Protein 4IGQ (pdb70)

Solvent-accessible surface area: 13208 Å² total

InterPro domains:
  IPR0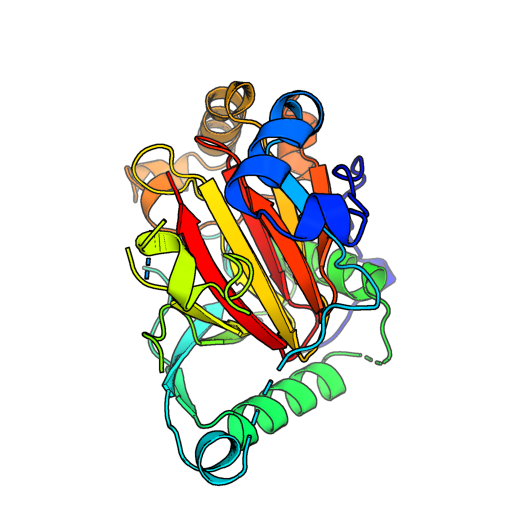03347 JmjC domain [PF02373] (381-497)
  IPR003347 JmjC domain [PS51184] (348-514)
  IPR003347 JmjC domain [SM00558] (348-514)
  IPR003349 JmjN domain [PF02375] (155-188)
  IPR003349 JmjN domain [PS51183] (154-195)
  IPR003349 JmjN domain [SM00545] (153-194)
  IPR003888 FY-rich, N-terminal [PF05964] (1030-1076)
  IPR003888 FY-rich, N-terminal [PS51542] (1019-1077)
  IPR003888 FY-rich, N-terminal [SM00541] (1033-1077)
  IPR003889 FY-rich, C-terminal [PF05965] (1081-1169)
  IPR003889 FY-rich, C-terminal [PS51543] (1079-1169)
  IPR003889 FY-rich, C-terminal [SM00542] (1083-1173)
  IPR004198 Zinc finger, C5HC2-type [PF02928] (603-654)

Radius of gyration: 18.12 Å; Cα contacts (8 Å, |Δi|>4): 601; chains: 2; bounding box: 48×32×42 Å

GO terms:
  GO:0008198 ferrous iron binding (F, IDA)
  GO:0005634 nucleus (C, IDA)
  GO:0045814 negative regulation of gene expression, epigenetic (P, IDA)
  GO:0032453 histone H3K4 demethylase activity (F, IDA)
  GO:0034647 histone H3K4me/H3K4me2/H3K4me3 demethylase activity (F, EXP)
  GO:0040010 positive regulation of growth rate (P, IMP)

Nearest PDB structures (foldseek):
  4igq-assembly1_A  TM=1.004E+00  e=6.073E-68  Oryza sativa Japonica Group
  4igp-assembly1_A  TM=1.001E+00  e=2.485E-59  Oryza sativa Japonica Group
  5yko-assembly1_A  TM=9.779E-01  e=3.317E-46  Arabidopsis thaliana
  5ykn-assembly1_A  TM=9.679E-01  e=4.281E-46  Arabidopsis thaliana
  6dq7-assembly1_A  TM=8.731E-01  e=4.493E-35  Homo sapiens

Organism: Oryza sativa subsp. japonica (NCBI:txid39947)

Structure (mmCIF, N/CA/C/O backbone):
data_4IGQ
#
_entry.id   4IGQ
#
_cell.length_a   91.425
_cell.length_b   91.425
_cell.length_c   75.834
_cell.angle_alpha   90.00
_cell.angle_beta   90.00
_cell.angle_gamma   120.00
#
_symmetry.space_group_name_H-M   'P 63'
#
loop_
_entity.id
_entity.type
_entity.pdbx_description
1 polymer 'Os05g0196500 protein'
2 polymer 'mathylated H3K4 substrate'
3 non-polymer 'FE (III) ION'
4 non-polymer N-OXALYLGLYCINE
5 water water
#
loop_
_atom_site.group_PDB
_atom_site.id
_atom_site.type_symbol
_atom_site.label_atom_id
_atom_site.label_alt_id
_atom_site.label_comp_id
_atom_site.label_asym_id
_atom_site.label_entity_id
_atom_site.label_seq_id
_atom_site.pdbx_PDB_ins_code
_atom_site.Cartn_x
_atom_site.Cartn_y
_atom_site.Cartn_z
_atom_site.occupancy
_atom_site.B_iso_or_equiv
_atom_site.auth_seq_id
_atom_site.auth_comp_id
_atom_site.auth_asym_id
_atom_site.auth_atom_id
_atom_site.pdbx_PDB_model_num
ATOM 1 N N . ALA A 1 1 ? 52.211 8.298 2.912 1.00 52.35 139 ALA A N 1
ATOM 2 C CA . ALA A 1 1 ? 51.835 8.919 4.171 1.00 48.06 139 ALA A CA 1
ATOM 3 C C . ALA A 1 1 ? 51.226 10.297 3.938 1.00 52.71 139 ALA A C 1
ATOM 4 O O . ALA A 1 1 ? 50.095 10.543 4.375 1.00 51.41 139 ALA A O 1
ATOM 6 N N . LYS A 1 2 ? 51.952 11.201 3.270 1.00 43.43 140 LYS A N 1
ATOM 7 C CA . LYS A 1 2 ? 51.366 12.516 2.983 1.00 42.42 140 LYS A CA 1
ATOM 8 C C . LYS A 1 2 ? 51.794 13.312 1.718 1.00 37.83 140 LYS A C 1
ATOM 9 O O . LYS A 1 2 ? 52.864 13.121 1.139 1.00 41.09 140 LYS A O 1
ATOM 15 N N . TRP A 1 3 ? 50.874 14.180 1.311 1.00 34.52 141 TRP A N 1
ATOM 16 C CA . TRP A 1 3 ? 50.996 15.225 0.288 1.00 33.20 141 TRP A CA 1
ATOM 17 C C . TRP A 1 3 ? 52.318 16.021 0.142 1.00 37.04 141 TRP A C 1
ATOM 18 O O . TRP A 1 3 ? 52.815 16.581 1.110 1.00 36.72 141 TRP A O 1
ATOM 29 N N . ASN A 1 4 ? 52.832 16.131 -1.084 1.00 33.06 142 ASN A N 1
ATOM 30 C CA . ASN A 1 4 ? 53.924 17.062 -1.402 1.00 31.73 142 ASN A CA 1
ATOM 31 C C . ASN A 1 4 ? 53.542 18.096 -2.505 1.00 32.97 142 ASN A C 1
ATOM 32 O O . ASN A 1 4 ? 53.774 17.865 -3.691 1.00 26.72 142 ASN A O 1
ATOM 37 N N . PRO A 1 5 ? 52.966 19.249 -2.109 1.00 31.80 143 PRO A N 1
ATOM 38 C CA . PRO A 1 5 ? 52.410 20.205 -3.078 1.00 32.51 143 PRO A CA 1
ATOM 39 C C . PRO A 1 5 ? 53.403 20.682 -4.138 1.00 33.75 143 PRO A C 1
ATOM 40 O O . PRO A 1 5 ? 53.023 20.843 -5.304 1.00 33.68 143 PRO A O 1
ATOM 44 N N . ALA A 1 6 ? 54.651 20.912 -3.746 1.00 26.38 144 ALA A N 1
ATOM 45 C CA . ALA A 1 6 ? 55.640 21.416 -4.684 1.00 29.66 144 ALA A CA 1
ATOM 46 C C . ALA A 1 6 ? 56.112 20.323 -5.660 1.00 27.70 144 ALA A C 1
ATOM 47 O O . ALA A 1 6 ? 56.682 20.627 -6.704 1.00 27.34 144 ALA A O 1
ATOM 49 N N . GLY A 1 7 ? 55.859 19.062 -5.320 1.00 25.83 145 GLY A N 1
ATOM 50 C CA . GLY A 1 7 ? 56.213 17.950 -6.185 1.00 25.45 145 GLY A CA 1
ATOM 51 C C . GLY A 1 7 ? 55.139 17.570 -7.197 1.00 23.82 145 GLY A C 1
ATOM 52 O O . GLY A 1 7 ? 55.299 16.598 -7.925 1.00 22.56 145 GLY A O 1
ATOM 53 N N . ALA A 1 8 ? 54.045 18.327 -7.230 1.00 22.54 146 ALA A N 1
ATOM 54 C CA . ALA A 1 8 ? 52.936 18.085 -8.157 1.00 26.15 146 ALA A CA 1
ATOM 55 C C . ALA A 1 8 ? 53.361 17.877 -9.631 1.00 27.95 146 ALA A C 1
ATOM 56 O O . ALA A 1 8 ? 54.200 18.603 -10.172 1.00 26.80 146 ALA A O 1
ATOM 58 N N . ARG A 1 9 ? 52.764 16.875 -10.273 1.00 28.48 147 ARG A N 1
ATOM 59 C CA . ARG A 1 9 ? 53.025 16.584 -11.686 1.00 27.74 147 ARG A CA 1
ATOM 60 C C . ARG A 1 9 ? 51.717 16.533 -12.461 1.00 24.84 147 ARG A C 1
ATOM 61 O O . ARG A 1 9 ? 51.383 15.537 -13.110 1.00 28.17 147 ARG A O 1
ATOM 69 N N . ARG A 1 10 ? 50.963 17.613 -12.375 1.00 26.07 148 ARG A N 1
ATOM 70 C CA . ARG A 1 10 ? 49.691 17.694 -13.058 1.00 23.69 148 ARG A CA 1
ATOM 71 C C . ARG A 1 10 ? 49.873 17.789 -14.580 1.00 26.17 148 ARG A C 1
ATOM 72 O O . ARG A 1 10 ? 50.618 18.628 -15.073 1.00 22.53 148 ARG A O 1
ATOM 80 N N . PRO A 1 11 ? 49.187 16.909 -15.326 1.00 25.25 149 PRO A N 1
ATOM 81 C CA . PRO A 1 11 ? 49.258 16.917 -16.783 1.00 29.09 149 PRO A CA 1
ATOM 82 C C . PRO A 1 11 ? 48.705 18.225 -17.338 1.00 32.46 149 PRO A C 1
ATOM 83 O O . PRO A 1 11 ? 47.736 18.769 -16.788 1.00 26.66 149 PRO A O 1
ATOM 87 N N . VAL A 1 12 ? 49.333 18.728 -18.402 1.00 26.84 150 VAL A N 1
ATOM 88 C CA . VAL A 1 12 ? 48.842 19.923 -19.081 1.00 28.97 150 VAL A CA 1
ATOM 89 C C . VAL A 1 12 ? 48.140 19.467 -20.353 1.00 27.96 150 VAL A C 1
ATOM 90 O O . VAL A 1 12 ? 48.786 19.123 -21.344 1.00 28.90 150 VAL A O 1
ATOM 94 N N . LEU A 1 13 ? 46.813 19.439 -20.297 1.00 25.95 151 LEU A N 1
ATOM 95 C CA . LEU A 1 13 ? 46.004 18.809 -21.329 1.00 30.35 151 LEU A CA 1
ATOM 96 C C . LEU A 1 13 ? 44.878 19.708 -21.840 1.00 29.83 151 LEU A C 1
ATOM 97 O O . LEU A 1 13 ? 44.459 20.651 -21.158 1.00 30.61 151 LEU A O 1
ATOM 102 N N . ASP A 1 14 ? 44.387 19.413 -23.041 1.00 28.42 152 ASP A N 1
ATOM 103 C CA . ASP A 1 14 ? 43.138 20.023 -23.514 1.00 29.89 152 ASP A CA 1
ATOM 104 C C . ASP A 1 14 ? 41.938 19.354 -22.853 1.00 33.48 152 ASP A C 1
ATOM 105 O O . ASP A 1 14 ? 41.968 18.158 -22.522 1.00 26.13 152 ASP A O 1
ATOM 110 N N . GLU A 1 15 ? 40.896 20.149 -22.633 1.00 31.72 153 GLU A N 1
ATOM 111 C CA . GLU A 1 15 ? 39.673 19.668 -22.023 1.00 31.97 153 GLU A CA 1
ATOM 112 C C . GLU A 1 15 ? 38.823 18.949 -23.090 1.00 33.01 153 GLU A C 1
ATOM 113 O O . GLU A 1 15 ? 38.750 19.380 -24.241 1.00 28.01 153 GLU A O 1
ATOM 119 N N . ALA A 1 16 ? 38.220 17.833 -22.706 1.00 28.53 154 ALA A N 1
ATOM 120 C CA . ALA A 1 16 ? 37.235 17.147 -23.539 1.00 30.26 154 ALA A CA 1
ATOM 121 C C . ALA A 1 16 ? 35.966 18.001 -23.697 1.00 23.82 154 ALA A C 1
ATOM 122 O O . ALA A 1 16 ? 35.671 18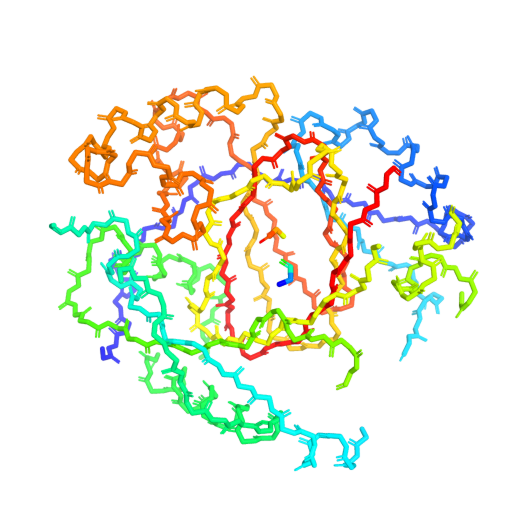.825 -22.851 1.00 22.56 154 ALA A O 1
ATOM 124 N N . PRO A 1 17 ? 35.182 17.784 -24.768 1.00 29.73 155 PRO A N 1
ATOM 125 C CA . PRO A 1 17 ? 33.972 18.625 -24.890 1.00 26.62 155 PRO A CA 1
ATOM 126 C C . PRO A 1 17 ? 32.914 18.338 -23.820 1.00 27.88 155 PRO A C 1
ATOM 127 O O . PRO A 1 17 ? 32.782 17.200 -23.349 1.00 24.57 155 PRO A O 1
ATOM 131 N N . VAL A 1 18 ? 32.199 19.391 -23.426 1.00 24.97 156 VAL A N 1
ATOM 132 C CA . VAL A 1 18 ? 31.120 19.307 -22.453 1.00 26.58 156 VAL A CA 1
ATOM 133 C C . VAL A 1 18 ? 29.806 19.663 -23.140 1.00 32.99 156 VAL A C 1
ATOM 134 O O . VAL A 1 18 ? 29.740 20.619 -23.913 1.00 33.78 156 VAL A O 1
ATOM 138 N N . PHE A 1 19 ? 28.764 18.890 -22.863 1.00 30.52 157 PHE A N 1
ATOM 139 C CA . PHE A 1 19 ? 27.483 19.089 -23.515 1.00 30.63 157 PHE A CA 1
ATOM 140 C C . PHE A 1 19 ? 26.402 19.403 -22.499 1.00 33.22 157 PHE A C 1
ATOM 141 O O . PHE A 1 19 ? 26.342 18.795 -21.428 1.00 32.55 157 PHE A O 1
ATOM 149 N N . TYR A 1 20 ? 25.576 20.387 -22.836 1.00 31.91 158 TYR A N 1
ATOM 150 C CA . TYR A 1 20 ? 24.480 20.798 -21.985 1.00 34.48 158 TYR A CA 1
ATOM 151 C C . TYR A 1 20 ? 23.153 20.670 -22.723 1.00 36.90 158 TYR A C 1
ATOM 152 O O . TYR A 1 20 ? 22.579 21.674 -23.128 1.00 41.06 158 TYR A O 1
ATOM 161 N N . PRO A 1 21 ? 22.650 19.433 -22.876 1.00 36.02 159 PRO A N 1
ATOM 162 C CA . PRO A 1 21 ? 21.391 19.198 -23.586 1.00 42.36 159 PRO A CA 1
ATOM 163 C C . PRO A 1 21 ? 20.218 19.956 -22.963 1.00 43.07 159 PRO A C 1
ATOM 164 O O . PRO A 1 21 ? 20.229 20.257 -21.772 1.00 39.99 159 PRO A O 1
ATOM 168 N N . THR A 1 22 ? 19.220 20.263 -23.784 1.00 47.12 160 THR A N 1
ATOM 169 C CA . THR A 1 22 ? 17.963 20.828 -23.310 1.00 49.65 160 THR A CA 1
ATOM 170 C C . THR A 1 22 ? 17.046 19.676 -22.922 1.00 49.02 160 THR A C 1
ATOM 171 O O . THR A 1 22 ? 17.322 18.520 -23.260 1.00 43.97 160 THR A O 1
ATOM 175 N N . GLU A 1 23 ? 15.953 19.993 -22.228 1.00 48.80 161 GLU A N 1
ATOM 176 C CA . GLU A 1 23 ? 14.943 18.991 -21.858 1.00 56.52 161 GLU A CA 1
ATOM 177 C C . GLU A 1 23 ? 14.392 18.204 -23.060 1.00 51.51 161 GLU A C 1
ATOM 178 O O . GLU A 1 23 ? 14.107 17.007 -22.954 1.00 53.07 161 GLU A O 1
ATOM 184 N N . GLU A 1 24 ? 14.263 18.876 -24.201 1.00 49.25 162 GLU A N 1
ATOM 185 C CA . GLU A 1 24 ? 13.807 18.237 -25.437 1.00 55.60 162 GLU A CA 1
ATOM 186 C C . GLU A 1 24 ? 14.835 17.256 -26.014 1.00 57.31 162 GLU A C 1
ATOM 187 O O . GLU A 1 24 ? 14.505 16.111 -26.328 1.00 56.00 162 GLU A O 1
ATOM 193 N N . GLU A 1 25 ? 16.075 17.717 -26.171 1.00 56.11 163 GLU A N 1
ATOM 194 C CA . GLU A 1 25 ? 17.173 16.847 -26.585 1.00 53.26 163 GLU A CA 1
ATOM 195 C C . GLU A 1 25 ? 17.323 15.670 -25.620 1.00 50.59 163 GLU A C 1
ATOM 196 O O . GLU A 1 25 ? 17.587 14.536 -26.027 1.00 50.32 163 GLU A O 1
ATOM 202 N N . PHE A 1 26 ? 17.147 15.959 -24.337 1.00 50.24 164 PHE A N 1
ATOM 203 C CA . PHE A 1 26 ? 17.365 14.985 -23.276 1.00 51.64 164 PHE A CA 1
ATOM 204 C C . PHE A 1 26 ? 16.278 13.906 -23.249 1.00 55.46 164 PHE A C 1
ATOM 205 O O . PHE A 1 26 ? 16.486 12.819 -22.706 1.00 52.83 164 PHE A O 1
ATOM 213 N N . GLU A 1 27 ? 15.118 14.190 -23.833 1.00 56.48 165 GLU A N 1
ATOM 214 C CA . GLU A 1 27 ? 14.025 13.224 -23.749 1.00 57.33 165 GLU A CA 1
ATOM 215 C C . GLU A 1 27 ? 14.310 11.925 -24.514 1.00 54.71 165 GLU A C 1
ATOM 216 O O . GLU A 1 27 ? 13.669 10.906 -24.266 1.00 65.02 165 GLU A O 1
ATOM 222 N N . ASP A 1 28 ? 15.287 11.947 -25.416 1.00 55.86 166 ASP A N 1
ATOM 223 C CA . ASP A 1 28 ? 15.678 10.731 -26.128 1.00 50.41 166 ASP A CA 1
ATOM 224 C C . ASP A 1 28 ? 17.175 10.465 -26.050 1.00 49.46 166 ASP A C 1
ATOM 225 O O . ASP A 1 28 ? 17.956 10.981 -26.842 1.00 44.25 166 ASP A O 1
ATOM 230 N N . THR A 1 29 ? 17.557 9.628 -25.097 1.00 54.32 167 THR A N 1
ATOM 231 C CA . THR A 1 29 ? 18.955 9.321 -24.862 1.00 49.81 167 THR A CA 1
ATOM 232 C C . THR A 1 29 ? 19.672 8.895 -26.136 1.00 51.89 167 THR A C 1
ATOM 233 O O . THR A 1 29 ? 20.627 9.546 -26.568 1.00 52.79 167 THR A O 1
ATOM 237 N N . LEU A 1 30 ? 19.222 7.798 -26.735 1.00 49.38 168 LEU A N 1
ATOM 238 C CA . LEU A 1 30 ? 19.886 7.266 -27.928 1.00 49.06 168 LEU A CA 1
ATOM 239 C C . LEU A 1 30 ? 20.000 8.299 -29.053 1.00 46.90 168 LEU A C 1
ATOM 240 O O . LEU A 1 30 ? 21.024 8.370 -29.732 1.00 50.01 168 LEU A O 1
ATOM 245 N N . LYS A 1 31 ? 18.951 9.100 -29.237 1.00 50.44 169 LYS A N 1
ATOM 246 C CA . LYS A 1 31 ? 18.934 10.129 -30.274 1.00 53.76 169 LYS A CA 1
ATOM 247 C C . LYS A 1 31 ? 19.897 11.276 -29.977 1.00 51.81 169 LYS A C 1
ATOM 248 O O . LYS A 1 31 ? 20.543 11.813 -30.884 1.00 50.18 169 LYS A O 1
ATOM 254 N N . TYR A 1 32 ? 19.974 11.670 -28.711 1.00 48.98 170 TYR A N 1
ATOM 255 C CA . TYR A 1 32 ? 20.856 12.766 -28.334 1.00 47.97 170 TYR A CA 1
ATOM 256 C C . TYR A 1 32 ? 22.319 12.381 -28.559 1.00 46.93 170 TYR A C 1
ATOM 257 O O . TYR A 1 32 ? 23.103 13.129 -29.162 1.00 43.39 170 TYR A O 1
ATOM 266 N N . ILE A 1 33 ? 22.678 11.199 -28.082 1.00 43.69 171 ILE A N 1
ATOM 267 C CA . ILE A 1 33 ? 24.029 10.701 -28.259 1.00 46.69 171 ILE A CA 1
ATOM 268 C C . ILE A 1 33 ? 24.404 10.736 -29.730 1.00 47.22 171 ILE A C 1
ATOM 269 O O . ILE A 1 33 ? 25.508 11.140 -30.095 1.00 43.42 171 ILE A O 1
ATOM 274 N N . GLU A 1 34 ? 23.463 10.319 -30.571 1.00 46.72 172 GLU A N 1
ATOM 275 C CA . GLU A 1 34 ? 23.704 10.215 -31.997 1.00 49.13 172 GLU A CA 1
ATOM 276 C C . GLU A 1 34 ? 24.041 11.576 -32.588 1.00 45.68 172 GLU A C 1
ATOM 277 O O . GLU A 1 34 ? 24.928 11.703 -33.433 1.00 44.15 172 GLU A O 1
ATOM 283 N N . SER A 1 35 ? 23.333 12.589 -32.110 1.00 44.98 173 SER A N 1
ATOM 284 C CA . SER A 1 35 ? 23.469 13.948 -32.605 1.00 44.01 173 SER A CA 1
ATOM 285 C C . SER A 1 35 ? 24.785 14.651 -32.235 1.00 44.44 173 SER A C 1
ATOM 286 O O . SER A 1 35 ? 25.261 15.501 -32.985 1.00 45.75 173 SER A O 1
ATOM 289 N N . ILE A 1 36 ? 25.360 14.328 -31.079 1.00 42.45 174 ILE A N 1
ATOM 290 C CA . ILE A 1 36 ? 26.598 14.985 -30.665 1.00 41.85 174 ILE A CA 1
ATOM 291 C C . ILE A 1 36 ? 27.811 14.195 -31.122 1.00 40.93 174 ILE A C 1
ATOM 292 O O . ILE A 1 36 ? 28.948 14.657 -30.991 1.00 39.28 174 ILE A O 1
ATOM 297 N N . ARG A 1 37 ? 27.567 13.001 -31.653 1.00 42.00 175 ARG A N 1
ATOM 298 C CA . ARG A 1 37 ? 28.650 12.097 -32.024 1.00 40.71 175 ARG A CA 1
ATOM 299 C C . ARG A 1 37 ? 29.660 12.746 -32.970 1.00 43.01 175 ARG A C 1
ATOM 300 O O . ARG A 1 37 ? 30.867 12.662 -32.748 1.00 45.25 175 ARG A O 1
ATOM 308 N N . PRO A 1 38 ? 29.175 13.399 -34.033 1.00 47.20 176 PRO A N 1
ATOM 309 C CA . PRO A 1 38 ? 30.111 14.048 -34.956 1.00 47.66 176 PRO A CA 1
ATOM 310 C C . PRO A 1 38 ? 31.072 15.004 -34.252 1.00 42.77 176 PRO A C 1
ATOM 311 O O . PRO A 1 38 ? 32.263 15.032 -34.570 1.00 43.02 176 PRO A O 1
ATOM 315 N N . MET A 1 39 ? 30.553 15.779 -33.308 1.00 36.77 177 MET A N 1
ATOM 316 C CA . MET A 1 39 ? 31.356 16.761 -32.589 1.00 40.47 177 MET A CA 1
ATOM 317 C C . MET A 1 39 ? 32.249 16.122 -31.511 1.00 41.51 177 MET A C 1
ATOM 318 O O . MET A 1 39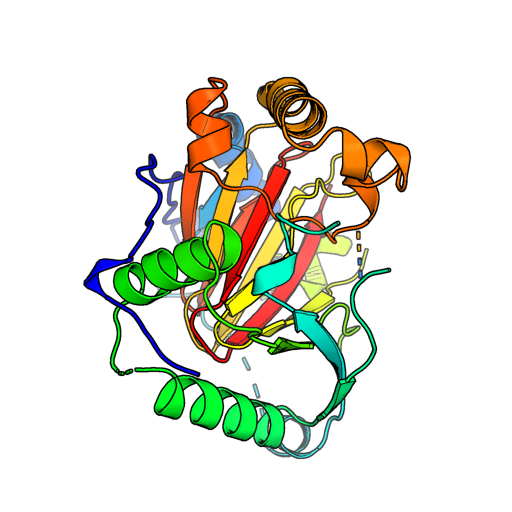 ? 33.404 16.517 -31.339 1.00 45.20 177 MET A O 1
ATOM 323 N N . ALA A 1 40 ? 31.717 15.130 -30.801 1.00 34.73 178 ALA A N 1
ATOM 324 C CA . ALA A 1 40 ? 32.387 14.576 -29.630 1.00 35.68 178 ALA A CA 1
ATOM 325 C C . ALA A 1 40 ? 33.365 13.448 -29.969 1.00 35.75 178 ALA A C 1
ATOM 326 O O . ALA A 1 40 ? 34.408 13.309 -29.338 1.00 37.69 178 ALA A O 1
ATOM 328 N N . GLU A 1 41 ? 33.027 12.667 -30.985 1.00 39.08 179 GLU A N 1
ATOM 329 C CA . GLU A 1 41 ? 33.792 11.479 -31.374 1.00 37.98 179 GLU A CA 1
ATOM 330 C C . GLU A 1 41 ? 35.287 11.688 -31.581 1.00 33.92 179 GLU A C 1
ATOM 331 O O . GLU A 1 41 ? 36.089 10.838 -31.213 1.00 34.83 179 GLU A O 1
ATOM 337 N N . PRO A 1 42 ? 35.674 12.801 -32.211 1.00 37.40 180 PRO A N 1
ATOM 338 C CA . PRO A 1 42 ? 37.125 12.961 -32.385 1.00 37.67 180 PRO A CA 1
ATOM 339 C C . PRO A 1 42 ? 37.904 13.084 -31.063 1.00 33.98 180 PRO A C 1
ATOM 340 O O . PRO A 1 42 ? 39.122 13.007 -31.100 1.00 32.83 180 PRO A O 1
ATOM 344 N N . TYR A 1 43 ? 37.225 13.274 -29.931 1.00 30.09 181 TYR A N 1
ATOM 345 C CA . TYR A 1 43 ? 37.921 13.369 -28.645 1.00 32.22 181 TYR A CA 1
ATOM 346 C C . TYR A 1 43 ? 37.957 12.049 -27.862 1.00 32.70 181 TYR A C 1
ATOM 347 O O . TYR A 1 43 ? 38.683 11.922 -26.878 1.00 26.92 181 TYR A O 1
ATOM 356 N N . GLY A 1 44 ? 37.165 11.078 -28.302 1.00 26.69 182 GLY A N 1
ATOM 357 C CA . GLY A 1 44 ? 37.082 9.803 -27.622 1.00 32.99 182 GLY A CA 1
ATOM 358 C C . GLY A 1 44 ? 36.156 9.792 -26.422 1.00 29.21 182 GLY A C 1
ATOM 359 O O . GLY A 1 44 ? 35.568 8.768 -26.094 1.00 30.19 182 GLY A O 1
ATOM 360 N N . ILE A 1 45 ? 36.016 10.937 -25.766 1.00 31.57 183 ILE A N 1
ATOM 361 C CA . ILE A 1 45 ? 35.266 10.999 -24.517 1.00 31.17 183 ILE A CA 1
ATOM 362 C C . ILE A 1 45 ? 34.568 12.343 -24.433 1.00 27.80 183 ILE A C 1
ATOM 363 O O . ILE A 1 45 ? 35.037 13.317 -25.005 1.00 29.78 183 ILE A O 1
ATOM 368 N N . CYS A 1 46 ? 33.450 12.407 -23.723 1.00 23.76 184 CYS A N 1
ATOM 369 C CA . CYS A 1 46 ? 32.822 13.692 -23.477 1.00 21.98 184 CYS A CA 1
ATOM 370 C C . CYS A 1 46 ? 31.956 13.644 -22.244 1.00 25.90 184 CYS A C 1
ATOM 371 O O . CYS A 1 46 ? 31.542 12.588 -21.793 1.00 27.29 184 CYS A O 1
ATOM 374 N N . ARG A 1 47 ? 31.679 14.823 -21.718 1.00 29.26 185 ARG A N 1
ATOM 375 C CA . ARG A 1 47 ? 30.916 14.976 -20.515 1.00 24.43 185 ARG A CA 1
ATOM 376 C C . ARG A 1 47 ? 29.556 15.577 -20.847 1.00 23.56 185 ARG A C 1
ATOM 377 O O . ARG A 1 47 ? 29.451 16.519 -21.623 1.00 23.72 185 ARG A O 1
ATOM 385 N N . ILE A 1 48 ? 28.514 15.022 -20.244 1.00 28.05 186 ILE A N 1
ATOM 386 C CA . ILE A 1 48 ? 27.159 15.491 -20.483 1.00 24.22 186 ILE A CA 1
ATOM 387 C C . ILE A 1 48 ? 26.538 15.899 -19.159 1.00 25.21 186 ILE A C 1
ATOM 388 O O . ILE A 1 48 ? 26.389 15.079 -18.255 1.00 27.60 186 ILE A O 1
ATOM 393 N N . VAL A 1 49 ? 26.201 17.180 -19.051 1.00 27.86 187 VAL A N 1
ATOM 394 C CA . VAL A 1 49 ? 25.550 17.734 -17.870 1.00 27.81 187 VAL A CA 1
ATOM 395 C C . VAL A 1 49 ? 24.036 17.793 -18.130 1.00 33.95 187 VAL A C 1
ATOM 396 O O . VAL A 1 49 ? 23.596 18.456 -19.065 1.00 34.18 187 VAL A O 1
ATOM 400 N N . PRO A 1 50 ? 23.241 17.073 -17.314 1.00 36.09 188 PRO A N 1
ATOM 401 C CA . PRO A 1 50 ? 21.779 17.027 -17.469 1.00 37.29 188 PRO A CA 1
ATOM 402 C C . PRO A 1 50 ? 21.128 18.378 -17.166 1.00 37.96 188 PRO A C 1
ATOM 403 O O . PRO A 1 50 ? 21.671 19.152 -16.379 1.00 32.93 188 PRO A O 1
ATOM 407 N N . PRO A 1 51 ? 19.981 18.663 -17.806 1.00 40.54 189 PRO A N 1
ATOM 408 C CA . PRO A 1 51 ? 19.179 19.869 -17.535 1.00 41.27 189 PRO A CA 1
ATOM 409 C C . PRO A 1 51 ? 18.481 19.824 -16.172 1.00 48.23 189 PRO A C 1
ATOM 410 O O . PRO A 1 51 ? 18.404 18.763 -15.544 1.00 45.10 189 PRO A O 1
ATOM 414 N N . SER A 1 52 ? 17.982 20.979 -15.734 1.00 53.25 190 SER A N 1
ATOM 415 C CA . SER A 1 52 ? 17.373 21.154 -14.412 1.00 55.10 190 SER A CA 1
ATOM 416 C C . SER A 1 52 ? 16.228 20.194 -14.163 1.00 56.38 190 SER A C 1
ATOM 417 O O . SER A 1 52 ? 16.041 19.712 -13.046 1.00 60.33 190 SER A O 1
ATOM 420 N N . SER A 1 53 ? 15.450 19.938 -15.208 1.00 61.35 191 SER A N 1
ATOM 421 C CA . SER A 1 53 ? 14.378 18.957 -15.138 1.00 63.67 191 SER A CA 1
ATOM 422 C C . SER A 1 53 ? 14.859 17.702 -14.427 1.00 64.30 191 SER A C 1
ATOM 423 O O . SER A 1 53 ? 14.289 17.283 -13.417 1.00 72.36 191 SER A O 1
ATOM 426 N N . TRP A 1 54 ? 15.928 17.121 -14.960 1.00 60.19 192 TRP A N 1
ATOM 427 C CA . TRP A 1 54 ? 16.392 15.807 -14.542 1.00 61.66 192 TRP A CA 1
ATOM 428 C C . TRP A 1 54 ? 16.706 15.757 -13.057 1.00 64.93 192 TRP A C 1
ATOM 429 O O . TRP A 1 54 ? 17.299 16.684 -12.506 1.00 66.77 192 TRP A O 1
ATOM 440 N N . LYS A 1 55 ? 16.307 14.665 -12.413 1.00 64.45 193 LYS A N 1
ATOM 441 C CA . LYS A 1 55 ? 16.437 14.560 -10.969 1.00 74.79 193 LYS A CA 1
ATOM 442 C C . LYS A 1 55 ? 16.006 13.184 -10.473 1.00 81.02 193 LYS A C 1
ATOM 443 O O . LYS A 1 55 ? 14.809 12.919 -10.336 1.00 82.57 193 LYS A O 1
ATOM 449 N N . PRO A 1 56 ? 16.981 12.304 -10.202 1.00 76.00 194 PRO A N 1
ATOM 450 C CA . PRO A 1 56 ? 16.710 10.969 -9.663 1.00 77.53 194 PRO A CA 1
ATOM 451 C C . PRO A 1 56 ? 16.890 10.935 -8.147 1.00 78.14 194 PRO A C 1
ATOM 452 O O . PRO A 1 56 ? 17.101 9.852 -7.598 1.00 81.11 194 PRO A O 1
ATOM 456 N N . ASP A 1 62 ? 18.921 5.769 1.207 1.00 60.63 200 ASP A N 1
ATOM 457 C CA . ASP A 1 62 ? 18.148 4.648 1.736 1.00 71.13 200 ASP A CA 1
ATOM 458 C C . ASP A 1 62 ? 18.947 3.880 2.783 1.00 65.94 200 ASP A C 1
ATOM 459 O O . ASP A 1 62 ? 19.949 3.250 2.456 1.00 64.06 200 ASP A O 1
ATOM 464 N N . LYS A 1 63 ? 18.479 3.926 4.030 1.00 63.55 201 LYS A N 1
ATOM 465 C CA . LYS A 1 63 ? 19.179 3.341 5.176 1.00 69.64 201 LYS A CA 1
ATOM 466 C C . LYS A 1 63 ? 19.539 1.864 5.041 1.00 65.32 201 LYS A C 1
ATOM 467 O O . LYS A 1 63 ? 20.649 1.456 5.387 1.00 57.93 201 LYS A O 1
ATOM 473 N N . SER A 1 64 ? 18.595 1.061 4.568 1.00 65.71 202 SER A N 1
ATOM 474 C CA . SER A 1 64 ? 18.813 -0.378 4.490 1.00 69.36 202 SER A CA 1
ATOM 475 C C . SER A 1 64 ? 19.965 -0.701 3.538 1.00 65.17 202 SER A C 1
ATOM 476 O O . SER A 1 64 ? 20.702 -1.664 3.749 1.00 66.22 202 SER A O 1
ATOM 479 N N . ILE A 1 65 ? 20.116 0.108 2.496 1.00 60.26 203 ILE A N 1
ATOM 480 C CA . ILE A 1 65 ? 21.197 -0.078 1.535 1.00 59.40 203 ILE A CA 1
ATOM 481 C C . ILE A 1 65 ? 22.493 0.552 2.033 1.00 54.50 203 ILE A C 1
ATOM 482 O O . ILE A 1 65 ? 23.530 -0.102 2.097 1.00 59.21 203 ILE A O 1
ATOM 487 N N . TRP A 1 66 ? 22.421 1.831 2.378 1.00 54.37 204 TRP A N 1
ATOM 488 C CA . TRP A 1 66 ? 23.572 2.575 2.867 1.00 52.47 204 TRP A CA 1
ATOM 489 C C . TRP A 1 66 ? 24.300 1.798 3.955 1.00 52.79 204 TRP A C 1
ATOM 490 O O . TRP A 1 66 ? 25.521 1.634 3.904 1.00 44.50 204 TRP A O 1
ATOM 501 N N . GLU A 1 67 ? 23.535 1.307 4.927 1.00 55.22 205 GLU A N 1
ATOM 502 C CA . GLU A 1 67 ? 24.099 0.611 6.077 1.00 53.10 205 GLU A CA 1
ATOM 503 C C . GLU A 1 67 ? 24.074 -0.919 5.939 1.00 55.56 205 GLU A C 1
ATOM 504 O O . GLU A 1 67 ? 24.824 -1.624 6.620 1.00 55.28 205 GLU A O 1
ATOM 510 N N . GLY A 1 68 ? 23.227 -1.435 5.055 1.00 51.92 206 GLY A N 1
ATOM 511 C CA . GLY A 1 68 ? 22.976 -2.863 5.024 1.00 51.82 206 GLY A CA 1
ATOM 512 C C . GLY A 1 68 ? 23.649 -3.677 3.938 1.00 54.00 206 GLY A C 1
ATOM 513 O O . GLY A 1 68 ? 24.145 -4.768 4.210 1.00 61.08 206 GLY A O 1
ATOM 514 N N . SER A 1 69 ? 23.665 -3.168 2.709 1.00 53.02 207 SER A N 1
ATOM 515 C CA . SER A 1 69 ? 24.173 -3.946 1.581 1.00 49.29 207 SER A CA 1
ATOM 516 C C . SER A 1 69 ? 25.704 -3.977 1.512 1.00 50.03 207 SER A C 1
ATOM 517 O O . SER A 1 69 ? 26.359 -2.949 1.312 1.00 45.75 207 SER A O 1
ATOM 520 N N . LYS A 1 70 ? 26.261 -5.173 1.667 1.00 50.69 208 LYS A N 1
ATOM 521 C CA . LYS A 1 70 ? 27.703 -5.373 1.634 1.00 44.19 208 LYS A CA 1
ATOM 522 C C . LYS A 1 70 ? 28.231 -5.490 0.209 1.00 38.49 208 LYS A C 1
ATOM 523 O O . LYS A 1 70 ? 27.516 -5.930 -0.682 1.00 39.07 208 LYS A O 1
ATOM 529 N N . PHE A 1 71 ? 29.482 -5.072 0.007 1.00 31.13 209 PHE A N 1
ATOM 530 C CA . PHE A 1 71 ? 30.187 -5.275 -1.258 1.00 31.46 209 PHE A CA 1
ATOM 531 C C . PHE A 1 71 ? 31.657 -5.513 -0.953 1.00 30.24 209 PHE A C 1
ATOM 532 O O . PHE A 1 71 ? 32.155 -5.113 0.103 1.00 31.70 209 PHE A O 1
ATOM 540 N N . SER A 1 72 ? 32.351 -6.179 -1.864 1.00 30.45 210 SER A N 1
ATOM 541 C CA . SER A 1 72 ? 33.772 -6.413 -1.674 1.00 40.18 210 SER A CA 1
ATOM 542 C C . SER A 1 72 ? 34.649 -5.451 -2.488 1.00 35.15 210 SER A C 1
ATOM 543 O O . SER A 1 72 ? 34.181 -4.763 -3.400 1.00 31.20 210 SER A O 1
ATOM 546 N N . THR A 1 73 ? 35.924 -5.395 -2.124 1.00 34.74 211 THR A N 1
ATOM 547 C CA . THR A 1 73 ? 36.838 -4.434 -2.702 1.00 31.99 211 THR A CA 1
ATOM 548 C C . THR A 1 73 ? 38.121 -5.105 -3.145 1.00 33.17 211 THR A C 1
ATOM 549 O O . THR A 1 73 ? 38.374 -6.277 -2.853 1.00 33.33 211 THR A O 1
ATOM 553 N N . ARG A 1 74 ? 38.941 -4.330 -3.839 1.00 31.39 212 ARG A N 1
ATOM 554 C CA . ARG A 1 74 ? 40.272 -4.751 -4.203 1.00 30.95 212 ARG A CA 1
ATOM 555 C C . ARG A 1 74 ? 41.262 -3.676 -3.777 1.00 30.09 212 ARG A C 1
ATOM 556 O O . ARG A 1 74 ? 40.903 -2.515 -3.605 1.00 32.44 212 ARG A O 1
ATOM 564 N N . VAL A 1 75 ? 42.509 -4.085 -3.593 1.00 34.42 213 VAL A N 1
ATOM 565 C CA . VAL A 1 75 ? 43.551 -3.205 -3.102 1.00 31.95 213 VAL A CA 1
ATOM 566 C C . VAL A 1 75 ? 44.445 -2.749 -4.247 1.00 30.48 213 VAL A C 1
ATOM 567 O O . VAL A 1 75 ? 44.894 -3.562 -5.048 1.00 31.72 213 VAL A O 1
ATOM 571 N N . GLN A 1 76 ? 44.696 -1.446 -4.309 1.00 29.76 214 GLN A N 1
ATOM 572 C CA . GLN A 1 76 ? 45.552 -0.862 -5.333 1.00 30.40 214 GLN A CA 1
ATOM 573 C C . GLN A 1 76 ? 46.779 -0.215 -4.716 1.00 26.08 214 GLN A C 1
ATOM 574 O O . GLN A 1 76 ? 46.660 0.634 -3.829 1.00 30.09 214 GLN A O 1
ATOM 580 N N . LYS A 1 77 ? 47.955 -0.600 -5.198 1.00 27.05 215 LYS A N 1
ATOM 581 C CA . LYS A 1 77 ? 49.197 0.099 -4.849 1.00 29.49 215 LYS A CA 1
ATOM 582 C C . LYS A 1 77 ? 49.477 1.181 -5.890 1.00 28.02 215 LYS A C 1
ATOM 583 O O . LYS A 1 77 ? 50.045 0.911 -6.949 1.00 28.73 215 LYS A O 1
ATOM 589 N N . VAL A 1 78 ? 49.060 2.401 -5.573 1.00 29.72 216 VAL A N 1
ATOM 590 C CA . VAL A 1 78 ? 49.113 3.526 -6.505 1.00 30.60 216 VAL A CA 1
ATOM 591 C C . VAL A 1 78 ? 50.548 3.795 -6.994 1.00 26.83 216 VAL A C 1
ATOM 592 O O . VAL A 1 78 ? 50.765 4.140 -8.152 1.00 24.85 216 VAL A O 1
ATOM 596 N N . ASP A 1 79 ? 51.522 3.604 -6.112 1.00 29.87 217 ASP A N 1
ATOM 597 C CA . ASP A 1 79 ? 52.929 3.801 -6.462 1.00 31.21 217 ASP A CA 1
ATOM 598 C C . ASP A 1 79 ? 53.464 2.805 -7.498 1.00 32.73 217 ASP A C 1
ATOM 599 O O . ASP A 1 79 ? 54.520 3.042 -8.099 1.00 31.28 217 ASP A O 1
ATOM 604 N N . LYS A 1 80 ? 52.732 1.712 -7.715 1.00 31.12 218 LYS A N 1
ATOM 605 C CA . LYS A 1 80 ? 53.182 0.652 -8.622 1.00 31.79 218 LYS A CA 1
ATOM 606 C C . LYS A 1 80 ? 52.429 0.568 -9.955 1.00 30.69 218 LYS A C 1
ATOM 607 O O . LYS A 1 80 ? 52.714 -0.311 -10.763 1.00 34.85 218 LYS A O 1
ATOM 613 N N . LEU A 1 81 ? 51.493 1.477 -10.196 1.00 27.34 219 LEU A N 1
ATOM 614 C CA . LEU A 1 81 ? 50.592 1.362 -11.346 1.00 31.61 219 LEU A CA 1
ATOM 615 C C . LEU A 1 81 ? 51.261 1.524 -12.711 1.00 33.10 219 LEU A C 1
ATOM 616 O O . LEU A 1 81 ? 50.766 1.014 -13.717 1.00 28.16 219 LEU A O 1
ATOM 621 N N . GLN A 1 82 ? 52.359 2.271 -12.750 1.00 33.71 220 GLN A N 1
ATOM 622 C CA . GLN A 1 82 ? 53.094 2.473 -13.988 1.00 33.57 220 GLN A CA 1
ATOM 623 C C . GLN A 1 82 ? 54.510 1.901 -13.852 1.00 36.13 220 GLN A C 1
ATOM 624 O O . GLN A 1 82 ? 54.967 1.168 -14.711 1.00 38.11 220 GLN A O 1
ATOM 630 N N . ASN A 1 83 ? 55.196 2.252 -12.769 1.00 38.97 221 ASN A N 1
ATOM 631 C CA . ASN A 1 83 ? 56.573 1.825 -12.558 1.00 39.11 221 ASN A CA 1
ATOM 632 C C . ASN A 1 83 ? 56.631 0.641 -11.603 1.00 44.49 221 ASN A C 1
ATOM 633 O O . ASN A 1 83 ? 56.327 0.781 -10.413 1.00 41.68 221 ASN A O 1
ATOM 638 N N . ARG A 1 84 ? 56.996 -0.525 -12.130 1.00 41.82 222 ARG A N 1
ATOM 639 C CA . ARG A 1 84 ? 57.157 -1.723 -11.309 1.00 51.53 222 ARG A CA 1
ATOM 640 C C . ARG A 1 84 ? 58.108 -2.719 -11.977 1.00 54.75 222 ARG A C 1
ATOM 641 O O . ARG A 1 84 ? 58.153 -2.820 -13.204 1.00 55.04 222 ARG A O 1
ATOM 649 N N . LYS A 1 85 ? 58.878 -3.438 -11.162 1.00 62.55 223 LYS A N 1
ATOM 650 C CA . LYS A 1 85 ? 59.916 -4.336 -11.670 1.00 72.68 223 LYS A CA 1
ATOM 651 C C . LYS A 1 85 ? 59.376 -5.720 -12.051 1.00 74.28 223 LYS A C 1
ATOM 652 O O . LYS A 1 85 ? 58.291 -6.123 -11.624 1.00 70.92 223 LYS A O 1
ATOM 658 N N . PHE A 1 124 ? 49.338 -10.749 -9.483 1.00 88.84 262 PHE A N 1
ATOM 659 C CA . PHE A 1 124 ? 50.000 -9.838 -10.412 1.00 92.56 262 PHE A CA 1
ATOM 660 C C . PHE A 1 124 ? 49.095 -8.643 -10.753 1.00 81.73 262 PHE A C 1
ATOM 661 O O . PHE A 1 124 ? 49.087 -8.140 -11.880 1.00 64.33 262 PHE A O 1
ATOM 669 N N . GLY A 1 125 ? 48.338 -8.191 -9.758 1.00 77.13 263 GLY A N 1
ATOM 670 C CA . GLY A 1 125 ? 47.401 -7.099 -9.943 1.00 65.82 263 GLY A CA 1
ATOM 671 C C . GLY A 1 125 ? 46.747 -6.626 -8.656 1.00 59.64 263 GLY A C 1
ATOM 672 O O . GLY A 1 125 ? 47.428 -6.256 -7.686 1.00 53.51 263 GLY A O 1
ATOM 673 N N . PHE A 1 126 ? 45.417 -6.633 -8.642 1.00 50.54 264 PHE A N 1
ATOM 674 C CA . PHE A 1 126 ? 44.686 -6.083 -7.507 1.00 48.06 264 PHE A CA 1
ATOM 675 C C . PHE A 1 126 ? 44.116 -7.179 -6.597 1.00 45.93 264 PHE A C 1
ATOM 676 O O . PHE A 1 126 ? 43.109 -7.826 -6.906 1.00 44.05 264 PHE A O 1
ATOM 684 N N . GLU A 1 127 ? 44.802 -7.375 -5.477 1.00 41.15 265 GLU A N 1
ATOM 685 C CA . GLU A 1 127 ? 44.415 -8.347 -4.467 1.00 42.28 265 GLU A CA 1
ATOM 686 C C . GLU A 1 127 ? 43.084 -7.973 -3.826 1.00 38.75 265 GLU A C 1
ATOM 687 O O . GLU A 1 127 ? 42.691 -6.805 -3.822 1.00 33.28 265 GLU A O 1
ATOM 693 N N . PRO A 1 128 ? 42.385 -8.972 -3.280 1.00 36.16 266 PRO A N 1
ATOM 694 C CA . PRO A 1 128 ? 41.098 -8.698 -2.631 1.00 40.68 266 PRO A CA 1
ATOM 695 C C . PRO A 1 128 ? 41.257 -7.856 -1.359 1.00 34.56 266 PRO A C 1
ATOM 696 O O . PRO A 1 128 ? 42.276 -7.938 -0.663 1.00 34.66 266 PRO A O 1
ATOM 700 N N . GLY A 1 129 ? 40.249 -7.043 -1.066 1.00 30.62 267 GLY A N 1
ATOM 701 C CA . GLY A 1 129 ? 40.262 -6.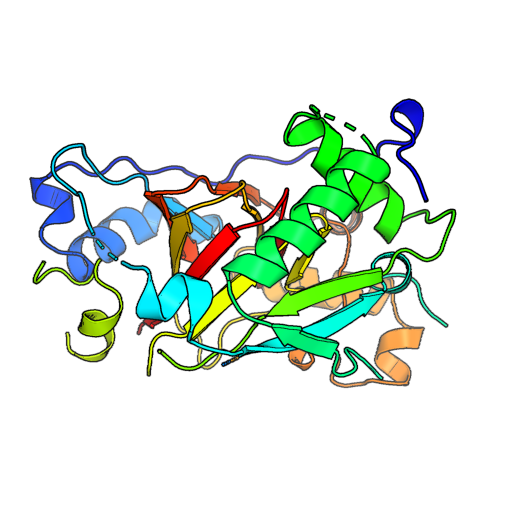254 0.144 1.00 28.70 267 GLY A CA 1
ATOM 702 C C . GLY A 1 129 ? 39.110 -6.645 1.040 1.00 30.09 267 GLY A C 1
ATOM 703 O O . GLY A 1 129 ? 38.384 -7.598 0.745 1.00 35.73 267 GLY A O 1
ATOM 704 N N . PRO A 1 130 ? 38.926 -5.904 2.140 1.00 29.52 268 PRO A N 1
ATOM 705 C CA . PRO A 1 130 ? 37.829 -6.208 3.061 1.00 30.93 268 PRO A CA 1
ATOM 706 C C . PRO A 1 130 ? 36.492 -5.991 2.391 1.00 32.60 268 PRO A C 1
ATOM 707 O O . PRO A 1 130 ? 36.403 -5.258 1.400 1.00 29.87 268 PRO A O 1
ATOM 711 N N . GLU A 1 131 ? 35.464 -6.614 2.955 1.00 34.99 269 GLU A N 1
ATOM 712 C CA . GLU A 1 131 ? 34.083 -6.305 2.633 1.00 32.16 269 GLU A CA 1
ATOM 713 C C . GLU A 1 131 ? 33.610 -5.058 3.382 1.00 35.90 269 GLU A C 1
ATOM 714 O O . GLU A 1 131 ? 34.031 -4.806 4.523 1.00 29.41 269 GLU A O 1
ATOM 720 N N . PHE A 1 132 ? 32.739 -4.281 2.736 1.00 30.36 270 PHE A N 1
ATOM 721 C CA . PHE A 1 132 ? 32.275 -3.016 3.294 1.00 31.33 270 PHE A CA 1
ATOM 722 C C . PHE A 1 132 ? 30.796 -2.781 3.011 1.00 30.16 270 PHE A C 1
ATOM 723 O O . PHE A 1 132 ? 30.189 -3.446 2.170 1.00 30.93 270 PHE A O 1
ATOM 731 N N . THR A 1 133 ? 30.243 -1.792 3.704 1.00 29.21 271 THR A N 1
ATOM 732 C CA . THR A 1 133 ? 29.010 -1.149 3.285 1.00 34.40 271 THR A CA 1
ATOM 733 C C . THR A 1 133 ? 29.354 0.277 2.859 1.00 31.55 271 THR A C 1
ATOM 734 O O . THR A 1 133 ? 30.441 0.783 3.174 1.00 30.38 271 THR A O 1
ATOM 738 N N . LEU A 1 134 ? 28.445 0.924 2.136 1.00 29.71 272 LEU A N 1
ATOM 739 C CA . LEU A 1 134 ? 28.658 2.320 1.751 1.00 33.74 272 LEU A CA 1
ATOM 740 C C . LEU A 1 134 ? 29.045 3.165 2.964 1.00 35.07 272 LEU A C 1
ATOM 741 O O . LEU A 1 134 ? 29.986 3.960 2.906 1.00 33.96 272 LEU A O 1
ATOM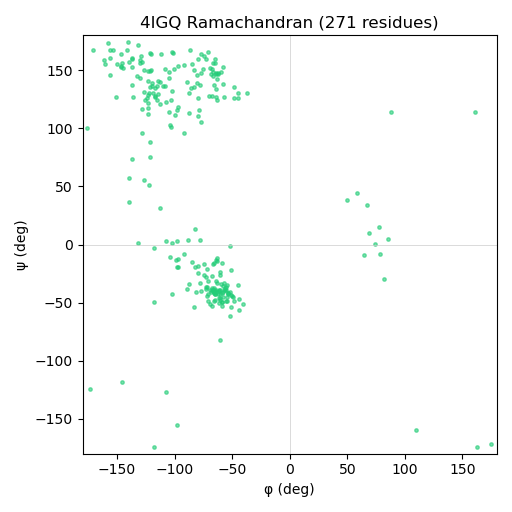 746 N N . GLN A 1 135 ? 28.342 2.960 4.073 1.00 34.21 273 GLN A N 1
ATOM 747 C CA . GLN A 1 135 ? 28.604 3.702 5.292 1.00 35.15 273 GLN A CA 1
ATOM 748 C C . GLN A 1 135 ? 30.040 3.537 5.806 1.00 34.75 273 GLN A C 1
ATOM 749 O O . GLN A 1 135 ? 30.735 4.517 6.076 1.00 32.76 273 GLN A O 1
ATOM 755 N N . THR A 1 136 ? 30.472 2.292 5.966 1.00 35.06 274 THR A N 1
ATOM 756 C CA . THR A 1 136 ? 31.806 2.026 6.496 1.00 31.55 274 THR A CA 1
ATOM 757 C C . THR A 1 136 ? 32.884 2.361 5.473 1.00 28.87 274 THR A C 1
ATOM 758 O O . THR A 1 136 ? 33.927 2.895 5.842 1.00 31.69 274 THR A O 1
ATOM 762 N N . PHE A 1 137 ? 32.626 2.080 4.195 1.00 25.98 275 PHE A N 1
ATOM 763 C CA . PHE A 1 137 ? 33.570 2.476 3.138 1.00 30.20 275 PHE A CA 1
ATOM 764 C C . PHE A 1 137 ? 33.804 3.998 3.146 1.00 30.19 275 PHE A C 1
ATOM 765 O O . PHE A 1 137 ? 34.947 4.450 3.084 1.00 26.60 275 PHE A O 1
ATOM 773 N N . GLN A 1 138 ? 32.727 4.776 3.257 1.00 30.66 276 GLN A N 1
ATOM 774 C CA . GLN A 1 138 ? 32.853 6.231 3.304 1.00 30.38 276 GLN A CA 1
ATOM 775 C C . GLN A 1 138 ? 33.715 6.717 4.457 1.00 33.99 276 GLN A C 1
ATOM 776 O O . GLN A 1 138 ? 34.523 7.638 4.300 1.00 35.12 276 GLN A O 1
ATOM 782 N N . LYS A 1 139 ? 33.540 6.113 5.623 1.00 31.74 277 LYS A N 1
ATOM 783 C CA . LYS A 1 139 ? 34.313 6.527 6.786 1.00 32.31 277 LYS A CA 1
ATOM 784 C C . LYS A 1 139 ? 35.785 6.166 6.617 1.00 32.13 277 LYS A C 1
ATOM 785 O O . LYS A 1 139 ? 36.665 6.951 6.979 1.00 33.31 277 LYS A O 1
ATOM 791 N N . TYR A 1 140 ? 36.050 4.981 6.069 1.00 28.46 278 TYR A N 1
ATOM 792 C CA . TYR A 1 140 ? 37.415 4.591 5.766 1.00 27.85 278 TYR A CA 1
ATOM 793 C C . TYR A 1 140 ? 38.033 5.577 4.756 1.00 29.53 278 TYR A C 1
ATOM 794 O O . TYR A 1 140 ? 39.160 6.044 4.921 1.00 26.87 278 TYR A O 1
ATOM 803 N N . ALA A 1 141 ? 37.272 5.859 3.704 1.00 28.34 279 ALA A N 1
ATOM 804 C CA . ALA A 1 141 ? 37.700 6.731 2.617 1.00 27.38 279 ALA A CA 1
ATOM 805 C C . ALA A 1 141 ? 37.987 8.156 3.113 1.00 28.69 279 ALA A C 1
ATOM 806 O O . ALA A 1 141 ? 39.023 8.748 2.780 1.00 27.11 279 ALA A O 1
ATOM 808 N N . ASP A 1 142 ? 37.083 8.688 3.931 1.00 23.51 280 ASP A N 1
ATOM 809 C CA . ASP A 1 142 ? 37.207 10.061 4.417 1.00 28.24 280 ASP A CA 1
ATOM 810 C C . ASP A 1 142 ? 38.400 10.245 5.349 1.00 29.75 280 ASP A C 1
ATOM 811 O O . ASP A 1 142 ? 39.096 11.267 5.283 1.00 30.21 280 ASP A O 1
ATOM 816 N N . ASP A 1 143 ? 38.648 9.255 6.200 1.00 28.36 281 ASP A N 1
ATOM 817 C CA . ASP A 1 143 ? 39.785 9.320 7.102 1.00 27.36 281 ASP A CA 1
ATOM 818 C C . ASP A 1 143 ? 41.107 9.242 6.352 1.00 28.96 281 ASP A C 1
ATOM 819 O O . ASP A 1 143 ? 42.086 9.891 6.723 1.00 30.09 281 ASP A O 1
ATOM 824 N N . PHE A 1 144 ? 41.148 8.426 5.307 1.00 29.98 282 PHE A N 1
ATOM 825 C CA . PHE A 1 144 ? 42.358 8.341 4.514 1.00 26.33 282 PHE A CA 1
ATOM 826 C C . PHE A 1 144 ? 42.753 9.711 3.928 1.00 27.62 282 PHE A C 1
ATOM 827 O O . PHE A 1 144 ? 43.908 10.133 4.049 1.00 26.12 282 PHE A O 1
ATOM 835 N N . SER A 1 145 ? 41.797 10.394 3.297 1.00 28.00 283 SER A N 1
ATOM 836 C CA . SER A 1 145 ? 42.067 11.694 2.677 1.00 31.88 283 SER A CA 1
ATOM 837 C C . SER A 1 145 ? 42.424 12.739 3.718 1.00 29.65 283 SER A C 1
ATOM 838 O O . SER A 1 145 ? 43.305 13.562 3.499 1.00 31.23 283 SER A O 1
ATOM 841 N N . LYS A 1 146 ? 41.704 12.718 4.833 1.00 32.20 284 LYS A N 1
ATOM 842 C CA . LYS A 1 146 ? 41.899 13.708 5.885 1.00 38.59 284 LYS A CA 1
ATOM 843 C C . LYS A 1 146 ? 43.348 13.672 6.355 1.00 38.53 284 LYS A C 1
ATOM 844 O O . LYS A 1 146 ? 43.979 14.712 6.561 1.00 40.35 284 LYS A O 1
ATOM 850 N N . GLN A 1 147 ? 43.878 12.464 6.480 1.00 34.74 285 GLN A N 1
ATOM 851 C CA . GLN A 1 147 ? 45.231 12.265 6.980 1.00 39.18 285 GLN A CA 1
ATOM 852 C C . GLN A 1 147 ? 46.302 12.482 5.904 1.00 35.00 285 GLN A C 1
ATOM 853 O O . GLN A 1 147 ? 47.355 13.086 6.164 1.00 37.20 285 GLN A O 1
ATOM 859 N N . TYR A 1 148 ? 46.035 11.999 4.700 1.00 28.96 286 TYR A N 1
ATOM 860 C CA . TYR A 1 148 ? 46.965 12.198 3.596 1.00 30.64 286 TYR A CA 1
ATOM 861 C C . TYR A 1 148 ? 47.280 13.685 3.367 1.00 27.51 286 TYR A C 1
ATOM 862 O O . TYR A 1 148 ? 48.416 14.029 3.061 1.00 28.11 286 TYR A O 1
ATOM 871 N N . PHE A 1 149 ? 46.284 14.553 3.550 1.00 25.94 287 PHE A N 1
ATOM 872 C CA . PHE A 1 149 ? 46.370 15.951 3.081 1.00 34.23 287 PHE A CA 1
ATOM 873 C C . PHE A 1 149 ? 46.556 17.021 4.162 1.00 29.71 287 PHE A C 1
ATOM 874 O O . PHE A 1 149 ? 46.785 16.702 5.321 1.00 43.20 287 PHE A O 1
ATOM 882 N N . VAL A 1 158 ? 41.519 21.381 2.845 1.00 46.62 296 VAL A N 1
ATOM 883 C CA . VAL A 1 158 ? 40.782 20.651 1.816 1.00 43.25 296 VAL A CA 1
ATOM 884 C C . VAL A 1 158 ? 41.368 20.971 0.437 1.00 42.14 296 VAL A C 1
ATOM 885 O O . VAL A 1 158 ? 41.302 22.111 -0.025 1.00 38.06 296 VAL A O 1
ATOM 889 N N . PRO A 1 159 ? 41.974 19.966 -0.216 1.00 43.79 297 PRO A N 1
ATOM 890 C CA . PRO A 1 159 ? 42.575 20.231 -1.535 1.00 35.90 297 PRO A CA 1
ATOM 891 C C . PRO A 1 159 ? 41.546 20.369 -2.676 1.00 34.03 297 PRO A C 1
ATOM 892 O O . PRO A 1 159 ? 40.444 19.801 -2.643 1.00 31.10 297 PRO A O 1
ATOM 896 N N . SER A 1 160 ? 41.916 21.161 -3.675 1.00 30.74 298 SER A N 1
ATOM 897 C CA . SER A 1 160 ? 41.150 21.256 -4.912 1.00 30.31 298 SER A CA 1
ATOM 898 C C . SER A 1 160 ? 41.410 20.039 -5.815 1.00 26.75 298 SER A C 1
ATOM 899 O O . SER A 1 160 ? 42.379 19.295 -5.605 1.00 25.18 298 SER A O 1
ATOM 902 N N . VAL A 1 161 ? 40.538 19.842 -6.806 1.00 23.36 299 VAL A N 1
ATOM 903 C CA . VAL A 1 161 ? 40.726 18.806 -7.823 1.00 26.28 299 VAL A CA 1
ATOM 904 C C . VAL A 1 161 ? 42.130 18.845 -8.445 1.00 26.28 299 VAL A C 1
ATOM 905 O O . VAL A 1 161 ? 42.773 17.809 -8.590 1.00 28.62 299 VAL A O 1
ATOM 909 N N . GLU A 1 162 ? 42.609 20.034 -8.795 1.00 27.59 300 GLU A N 1
ATOM 910 C CA . GLU A 1 162 ? 43.936 20.174 -9.393 1.00 27.98 300 GLU A CA 1
ATOM 911 C C . GLU A 1 162 ? 45.081 19.834 -8.413 1.00 26.83 300 GLU A C 1
ATOM 912 O O . GLU A 1 162 ? 46.064 19.188 -8.792 1.00 26.54 300 GLU A O 1
ATOM 918 N N . ASP A 1 163 ? 44.939 20.238 -7.157 1.00 24.23 301 ASP A N 1
ATOM 919 C CA . ASP A 1 163 ? 45.818 19.737 -6.094 1.00 27.66 301 ASP A CA 1
ATOM 920 C C . ASP A 1 163 ? 45.894 18.202 -6.092 1.00 24.74 301 ASP A C 1
ATOM 921 O O . ASP A 1 163 ? 46.971 17.629 -6.136 1.00 22.25 301 ASP A O 1
ATOM 926 N N . ILE A 1 164 ? 44.740 17.546 -6.046 1.00 22.67 302 ILE A N 1
ATOM 927 C CA . ILE A 1 164 ? 44.695 16.102 -5.928 1.00 22.07 302 ILE A CA 1
ATOM 928 C C . ILE A 1 164 ? 45.268 15.422 -7.180 1.00 24.03 302 ILE A C 1
ATOM 929 O O . ILE A 1 164 ? 45.983 14.428 -7.083 1.00 21.64 302 ILE A O 1
ATOM 934 N N . GLU A 1 165 ? 44.972 15.989 -8.346 1.00 21.13 303 GLU A N 1
ATOM 935 C CA . GLU A 1 165 ? 45.415 15.436 -9.622 1.00 25.66 303 GLU A CA 1
ATOM 936 C C . GLU A 1 165 ? 46.930 15.514 -9.783 1.00 20.91 303 GLU A C 1
ATOM 937 O O . GLU A 1 165 ? 47.564 14.586 -10.299 1.00 21.98 303 GLU A O 1
ATOM 943 N N . GLY A 1 166 ? 47.501 16.634 -9.347 1.00 24.69 304 GLY A N 1
ATOM 944 C CA . GLY A 1 166 ? 48.940 16.827 -9.375 1.00 20.55 304 GLY A CA 1
ATOM 945 C C . GLY A 1 166 ? 49.632 15.858 -8.441 1.00 19.45 304 GLY A C 1
ATOM 946 O O . GLY A 1 166 ? 50.709 15.353 -8.760 1.00 21.73 304 GLY A O 1
ATOM 947 N N . GLU A 1 167 ? 49.016 15.596 -7.289 1.00 19.95 305 GLU A N 1
ATOM 948 C CA . GLU A 1 167 ? 49.551 14.627 -6.325 1.00 21.43 305 GLU A CA 1
ATOM 949 C C . GLU A 1 167 ? 49.425 13.182 -6.831 1.00 22.62 305 GLU A C 1
ATOM 950 O O . GLU A 1 167 ? 50.341 12.373 -6.681 1.00 24.06 305 GLU A O 1
ATOM 956 N N . TYR A 1 168 ? 48.280 12.860 -7.425 1.00 23.35 306 TYR A N 1
ATOM 957 C CA . TYR A 1 168 ? 48.054 11.525 -7.950 1.00 21.69 306 TYR A CA 1
ATOM 958 C C . TYR A 1 168 ? 49.152 11.136 -8.946 1.00 24.37 306 TYR A C 1
ATOM 959 O O . TYR A 1 168 ? 49.729 10.037 -8.877 1.00 17.19 306 TYR A O 1
ATOM 968 N N . TRP A 1 169 ? 49.429 12.034 -9.887 1.00 23.96 307 TRP A N 1
ATOM 969 C CA . TRP A 1 169 ? 50.423 11.741 -10.908 1.00 21.76 307 TRP A CA 1
ATOM 970 C C . TRP A 1 169 ? 51.840 11.777 -10.321 1.00 23.55 307 TRP A C 1
ATOM 971 O O . TRP A 1 169 ? 52.721 11.078 -10.799 1.00 22.98 307 TRP A O 1
ATOM 982 N N . ARG A 1 170 ? 52.053 12.558 -9.262 1.00 22.69 308 ARG A N 1
ATOM 983 C CA . ARG A 1 170 ? 53.327 12.479 -8.557 1.00 24.25 308 ARG A CA 1
ATOM 984 C C . ARG A 1 170 ? 53.530 11.054 -8.013 1.00 26.23 308 ARG A C 1
ATOM 985 O O . ARG A 1 170 ? 54.609 10.467 -8.152 1.00 22.91 308 ARG A O 1
ATOM 993 N N . ILE A 1 171 ? 52.481 10.506 -7.400 1.00 27.54 309 ILE A N 1
ATOM 994 C CA . ILE A 1 171 ? 52.553 9.163 -6.816 1.00 28.00 309 ILE A CA 1
ATOM 995 C C . ILE A 1 171 ? 52.773 8.102 -7.889 1.00 26.54 309 ILE A C 1
ATOM 996 O O . ILE A 1 171 ? 53.550 7.159 -7.695 1.00 27.51 309 ILE A O 1
ATOM 1001 N N . VAL A 1 172 ? 52.109 8.244 -9.031 1.00 26.25 310 VAL A N 1
ATOM 1002 C CA . VAL A 1 172 ? 52.343 7.259 -10.081 1.00 24.48 310 VAL A CA 1
ATOM 1003 C C . VAL A 1 172 ? 53.642 7.408 -10.905 1.00 31.26 310 VAL A C 1
ATOM 1004 O O . VAL A 1 172 ? 54.234 6.400 -11.288 1.00 34.02 310 VAL A O 1
ATOM 1008 N N . GLU A 1 173 ? 54.115 8.631 -11.137 1.00 28.68 311 GLU A N 1
ATOM 1009 C CA . GLU A 1 173 ? 55.351 8.824 -11.910 1.00 26.52 311 GLU A CA 1
ATOM 1010 C C . GLU A 1 173 ? 56.626 8.821 -11.053 1.00 29.23 311 GLU A C 1
ATOM 1011 O O . GLU A 1 173 ? 57.664 8.310 -11.472 1.00 32.89 311 GLU A O 1
ATOM 1017 N N . VAL A 1 174 ? 56.561 9.415 -9.867 1.00 30.76 312 VAL A N 1
ATOM 1018 C CA . VAL A 1 174 ? 57.772 9.607 -9.065 1.00 36.16 312 VAL A CA 1
ATOM 1019 C C . VAL A 1 174 ? 57.532 9.343 -7.577 1.00 35.28 312 VAL A C 1
ATOM 1020 O O . VAL A 1 174 ? 57.774 10.217 -6.749 1.00 35.53 312 VAL A O 1
ATOM 1024 N N . PRO A 1 175 ? 57.053 8.136 -7.234 1.00 28.53 313 PRO A N 1
ATOM 1025 C CA . PRO A 1 175 ? 56.626 7.864 -5.856 1.00 36.94 313 PRO A CA 1
ATOM 1026 C C . PRO A 1 175 ? 57.748 7.944 -4.819 1.00 39.59 313 PRO A C 1
ATOM 1027 O O . PRO A 1 175 ? 58.908 7.633 -5.101 1.00 39.86 313 PRO A O 1
ATOM 1031 N N . THR A 1 176 ? 57.381 8.369 -3.617 1.00 38.24 314 THR A N 1
ATOM 1032 C CA . THR A 1 176 ? 58.323 8.459 -2.516 1.00 44.27 314 THR A CA 1
ATOM 1033 C C . THR A 1 176 ? 57.925 7.529 -1.356 1.00 50.33 314 THR A C 1
ATOM 1034 O O . THR A 1 176 ? 58.653 7.416 -0.364 1.00 54.21 314 THR A O 1
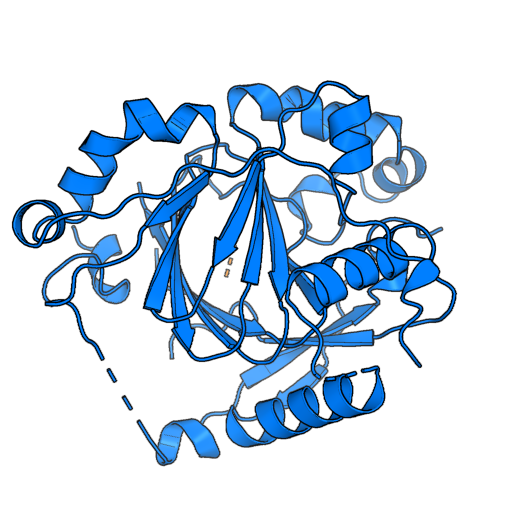ATOM 1038 N N . GLU A 1 177 ? 56.780 6.858 -1.501 1.00 43.26 315 GLU A N 1
ATOM 1039 C CA . GLU A 1 177 ? 56.263 5.930 -0.493 1.00 45.18 315 GLU A CA 1
ATOM 1040 C C . GLU A 1 177 ? 55.239 4.977 -1.104 1.00 43.54 315 GLU A C 1
ATOM 1041 O O . GLU A 1 177 ? 54.601 5.311 -2.099 1.00 41.07 315 GLU A O 1
ATOM 1047 N N . GLU A 1 178 ? 55.065 3.800 -0.504 1.00 39.90 316 GLU A N 1
ATOM 1048 C CA . GLU A 1 178 ? 53.939 2.956 -0.874 1.00 41.35 316 GLU A CA 1
ATOM 1049 C C . GLU A 1 178 ? 52.648 3.620 -0.440 1.00 39.12 316 GLU A C 1
ATOM 1050 O O . GLU A 1 178 ? 52.503 4.017 0.712 1.00 35.96 316 GLU A O 1
ATOM 1056 N N . ILE A 1 179 ? 51.715 3.749 -1.375 1.00 39.59 317 ILE A N 1
ATOM 1057 C CA . ILE A 1 179 ? 50.378 4.228 -1.056 1.00 34.02 317 ILE A CA 1
ATOM 1058 C C . ILE A 1 179 ? 49.416 3.154 -1.523 1.00 31.36 317 ILE A C 1
ATOM 1059 O O . ILE A 1 179 ? 49.413 2.771 -2.695 1.00 34.51 317 ILE A O 1
ATOM 1064 N N . GLU A 1 180 ? 48.618 2.623 -0.612 1.00 31.97 318 GLU A N 1
ATOM 1065 C CA . GLU A 1 180 ? 47.611 1.679 -1.062 1.00 31.02 318 GLU A CA 1
ATOM 1066 C C . GLU A 1 180 ? 46.197 2.137 -0.733 1.00 28.48 318 GLU A C 1
ATOM 1067 O O . GLU A 1 180 ? 45.945 2.847 0.253 1.00 26.95 318 GLU A O 1
ATOM 1073 N N . VAL A 1 181 ? 45.281 1.718 -1.587 1.00 27.17 319 VAL A N 1
ATOM 1074 C CA . VAL A 1 181 ? 43.974 2.325 -1.661 1.00 24.65 319 VAL A CA 1
ATOM 1075 C C . VAL A 1 181 ? 42.982 1.218 -2.015 1.00 27.25 319 VAL A C 1
ATOM 1076 O O . VAL A 1 181 ? 43.385 0.131 -2.433 1.00 27.54 319 VAL A O 1
ATOM 1080 N N . ILE A 1 182 ? 41.696 1.470 -1.823 1.00 27.11 320 ILE A N 1
ATOM 1081 C CA . ILE A 1 182 ? 40.697 0.423 -1.970 1.00 28.52 320 ILE A CA 1
ATOM 1082 C C . ILE A 1 182 ? 39.547 0.874 -2.858 1.00 31.11 320 ILE A C 1
ATOM 1083 O O . ILE A 1 182 ? 39.142 2.031 -2.833 1.00 31.84 320 ILE A O 1
ATOM 1088 N N . TYR A 1 183 ? 39.018 -0.030 -3.666 1.00 31.70 321 TYR A N 1
ATOM 1089 C CA . TYR A 1 183 ? 37.875 0.349 -4.477 1.00 35.56 321 TYR A CA 1
ATOM 1090 C C . TYR A 1 183 ? 36.920 -0.803 -4.649 1.00 29.40 321 TYR A C 1
ATOM 1091 O O . TYR A 1 183 ? 37.319 -1.970 -4.617 1.00 29.89 321 TYR A O 1
ATOM 1100 N N . GLY A 1 184 ? 35.653 -0.457 -4.828 1.00 29.16 322 GLY A N 1
ATOM 1101 C CA . GLY A 1 184 ? 34.631 -1.430 -5.130 1.00 31.79 322 GLY A CA 1
ATOM 1102 C C . GLY A 1 184 ? 34.315 -1.287 -6.594 1.00 37.54 322 GLY A C 1
ATOM 1103 O O . GLY A 1 184 ? 33.806 -0.257 -7.040 1.00 39.05 322 GLY A O 1
ATOM 1104 N N . ALA A 1 185 ? 34.628 -2.312 -7.366 1.00 42.14 323 ALA A N 1
ATOM 1105 C CA . ALA A 1 185 ? 34.347 -2.251 -8.790 1.00 48.63 323 ALA A CA 1
ATOM 1106 C C . ALA A 1 185 ? 33.601 -3.494 -9.198 1.00 53.60 323 ALA A C 1
ATOM 1107 O O . ALA A 1 185 ? 33.595 -4.491 -8.476 1.00 56.35 323 ALA A O 1
ATOM 1109 N N . ASP A 1 186 ? 32.957 -3.432 -10.350 1.00 56.58 324 ASP A N 1
ATOM 1110 C CA . ASP A 1 186 ? 32.334 -4.617 -10.909 1.00 65.02 324 ASP A CA 1
ATOM 1111 C C . ASP A 1 186 ? 31.140 -5.098 -10.107 1.00 64.89 324 ASP A C 1
ATOM 1112 O O . ASP A 1 186 ? 30.620 -6.186 -10.356 1.00 69.61 324 ASP A O 1
ATOM 1117 N N . LEU A 1 187 ? 30.703 -4.297 -9.145 1.00 57.49 325 LEU A N 1
ATOM 1118 C CA . LEU A 1 187 ? 29.567 -4.699 -8.336 1.00 61.05 325 LEU A CA 1
ATOM 1119 C C . LEU A 1 187 ? 28.361 -4.804 -9.265 1.00 68.49 325 LEU A C 1
ATOM 1120 O O . LEU A 1 187 ? 28.039 -3.856 -9.986 1.00 64.64 325 LEU A O 1
ATOM 1125 N N . GLU A 1 188 ? 27.727 -5.974 -9.276 1.00 74.98 326 GLU A N 1
ATOM 1126 C CA . GLU A 1 188 ? 26.528 -6.184 -10.074 1.00 71.44 326 GLU A CA 1
ATOM 1127 C C . GLU A 1 188 ? 25.328 -5.590 -9.354 1.00 75.36 326 GLU A C 1
ATOM 1128 O O . GLU A 1 188 ? 25.078 -5.896 -8.183 1.00 77.13 326 GLU A O 1
ATOM 1134 N N . THR A 1 189 ? 24.600 -4.721 -10.046 1.00 76.18 327 THR A N 1
ATOM 1135 C CA . THR A 1 189 ? 23.415 -4.099 -9.465 1.00 77.60 327 THR A CA 1
ATOM 1136 C C . THR A 1 189 ? 22.419 -5.171 -9.012 1.00 77.84 327 THR A C 1
ATOM 1137 O O . THR A 1 189 ? 22.060 -6.060 -9.790 1.00 75.88 327 THR A O 1
ATOM 1141 N N . GLY A 1 190 ? 21.992 -5.095 -7.751 1.00 76.26 328 GLY A N 1
ATOM 1142 C CA . GLY A 1 190 ? 22.440 -4.051 -6.843 1.00 77.98 328 GLY A CA 1
ATOM 1143 C C . GLY A 1 190 ? 22.556 -4.523 -5.404 1.00 77.41 328 GLY A C 1
ATOM 1144 O O . GLY A 1 190 ? 23.342 -3.983 -4.619 1.00 69.25 328 GLY A O 1
ATOM 1145 N N . ALA A 1 212 ? 12.807 8.709 -17.735 1.00 75.77 350 ALA A N 1
ATOM 1146 C CA . ALA A 1 212 ? 12.428 8.128 -16.447 1.00 85.57 350 ALA A CA 1
ATOM 1147 C C . ALA A 1 212 ? 12.318 6.584 -16.324 1.00 80.53 350 ALA A C 1
ATOM 1148 O O . ALA A 1 212 ? 12.642 6.072 -15.253 1.00 81.18 350 ALA A O 1
ATOM 1150 N N . GLN A 1 213 ? 11.896 5.812 -17.339 1.00 78.80 351 GLN A N 1
ATOM 1151 C CA . GLN A 1 213 ? 11.557 6.187 -18.727 1.00 80.39 351 GLN A CA 1
ATOM 1152 C C . GLN A 1 213 ? 12.485 6.763 -19.817 1.00 73.64 351 GLN A C 1
ATOM 1153 O O . GLN A 1 213 ? 12.210 6.618 -21.014 1.00 64.12 351 GLN A O 1
ATOM 1159 N N . SER A 1 214 ? 13.659 7.138 -19.555 1.00 76.34 352 SER A N 1
ATOM 1160 C CA . SER A 1 214 ? 14.613 7.627 -20.550 1.00 68.01 352 SER A CA 1
ATOM 1161 C C . SER A 1 214 ? 15.752 6.628 -20.347 1.00 61.31 352 SER A C 1
ATOM 1162 O O . SER A 1 214 ? 15.802 5.907 -19.342 1.00 55.81 352 SER A O 1
ATOM 1165 N N . GLY A 1 215 ? 16.664 6.598 -21.315 1.00 50.55 353 GLY A N 1
ATOM 1166 C CA . GLY A 1 215 ? 17.832 5.746 -21.241 1.00 59.34 353 GLY A CA 1
ATOM 1167 C C . GLY A 1 215 ? 18.901 6.311 -20.323 1.00 49.77 353 GLY A C 1
ATOM 1168 O O . GLY A 1 215 ? 19.992 5.751 -20.216 1.00 50.69 353 GLY A O 1
ATOM 1169 N N . TRP A 1 216 ? 18.593 7.429 -19.670 1.00 50.27 354 TRP A N 1
ATOM 1170 C CA . TRP A 1 216 ? 19.536 8.067 -18.759 1.00 49.35 354 TRP A CA 1
ATOM 1171 C C . TRP A 1 216 ? 19.496 7.317 -17.445 1.00 54.19 354 TRP A C 1
ATOM 1172 O O . TRP A 1 216 ? 20.456 7.341 -16.672 1.00 52.02 354 TRP A O 1
ATOM 1183 N N . ASN A 1 217 ? 18.368 6.659 -17.194 1.00 49.83 355 ASN A N 1
ATOM 1184 C CA . ASN A 1 217 ? 18.328 5.620 -16.188 1.00 54.80 355 ASN A CA 1
ATOM 1185 C C . ASN A 1 217 ? 18.975 4.413 -16.835 1.00 52.71 355 ASN A C 1
ATOM 1186 O O . ASN A 1 217 ? 18.384 3.769 -17.694 1.00 58.92 355 ASN A O 1
ATOM 1191 N N . LEU A 1 218 ? 20.202 4.122 -16.427 1.00 49.74 356 LEU A N 1
ATOM 1192 C CA . LEU A 1 218 ? 21.044 3.165 -17.130 1.00 56.19 356 LEU A CA 1
ATOM 1193 C C . LEU A 1 218 ? 20.467 1.748 -17.191 1.00 63.19 356 LEU A C 1
ATOM 1194 O O . LEU A 1 218 ? 20.810 0.965 -18.085 1.00 60.76 356 LEU A O 1
ATOM 1199 N N . ASN A 1 219 ? 19.587 1.421 -16.250 1.00 63.40 357 ASN A N 1
ATOM 1200 C CA . ASN A 1 219 ? 18.926 0.116 -16.254 1.00 67.18 357 ASN A CA 1
ATOM 1201 C C . ASN A 1 219 ? 18.029 -0.110 -17.473 1.00 66.66 357 ASN A C 1
ATOM 1202 O O . ASN A 1 219 ? 17.610 -1.236 -17.735 1.00 66.78 357 ASN A O 1
ATOM 1207 N N . ASN A 1 220 ? 17.747 0.961 -18.215 1.00 69.15 358 ASN A N 1
ATOM 1208 C CA . ASN A 1 220 ? 16.799 0.920 -19.328 1.00 67.11 358 ASN A CA 1
ATOM 1209 C C . ASN A 1 220 ? 17.437 0.908 -20.713 1.00 70.04 358 ASN A C 1
ATOM 1210 O O . ASN A 1 220 ? 16.749 0.696 -21.712 1.00 75.08 358 ASN A O 1
ATOM 1215 N N . LEU A 1 221 ? 18.744 1.147 -20.777 1.00 74.21 359 LEU A N 1
ATOM 1216 C CA . LEU A 1 221 ? 19.433 1.253 -22.065 1.00 74.60 359 LEU A CA 1
ATOM 1217 C C . LEU A 1 221 ? 19.574 -0.075 -22.816 1.00 77.99 359 LEU A C 1
ATOM 1218 O O . LEU A 1 221 ? 19.291 -0.137 -24.014 1.00 78.57 359 LEU A O 1
ATOM 1223 N N . PRO A 1 222 ? 20.037 -1.133 -22.126 1.00 81.02 360 PRO A N 1
ATOM 1224 C CA . PRO A 1 222 ? 20.079 -2.457 -22.755 1.00 84.65 360 PRO A CA 1
ATOM 1225 C C . PRO A 1 222 ? 18.788 -2.776 -23.518 1.00 84.48 360 PRO A C 1
ATOM 1226 O O . PRO A 1 222 ? 18.839 -3.439 -24.553 1.00 83.14 360 PRO A O 1
ATOM 1230 N N . ARG A 1 223 ? 17.652 -2.305 -23.007 1.00 82.52 361 ARG A N 1
ATOM 1231 C CA . ARG A 1 223 ? 16.366 -2.473 -23.677 1.00 84.97 361 ARG A CA 1
ATOM 1232 C C . ARG A 1 223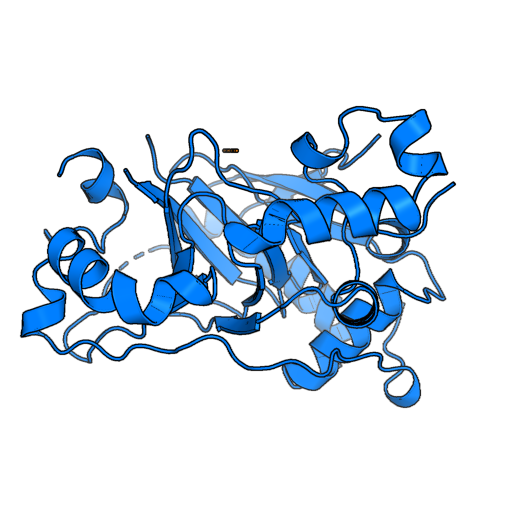 ? 16.387 -1.810 -25.049 1.00 88.14 361 ARG A C 1
ATOM 1233 O O . ARG A 1 223 ? 16.588 -2.466 -26.075 1.00 86.11 361 ARG A O 1
ATOM 1241 N N . LEU A 1 224 ? 16.171 -0.497 -25.046 1.00 83.52 362 LEU A N 1
ATOM 1242 C CA . LEU A 1 224 ? 16.168 0.314 -26.257 1.00 79.83 362 LEU A CA 1
ATOM 1243 C C . LEU A 1 224 ? 17.436 0.103 -27.084 1.00 80.47 362 LEU A C 1
ATOM 1244 O O . LEU A 1 224 ? 17.511 -0.801 -27.918 1.00 83.68 362 LEU A O 1
ATOM 1249 N N . LEU A 1 240 ? 23.987 -7.212 -21.660 1.00 67.83 378 LEU A N 1
ATOM 1250 C CA . LEU A 1 240 ? 24.499 -5.929 -21.179 1.00 65.53 378 LEU A CA 1
ATOM 1251 C C . LEU A 1 240 ? 23.734 -5.448 -19.957 1.00 63.30 378 LEU A C 1
ATOM 1252 O O . LEU A 1 240 ? 22.547 -5.139 -20.034 1.00 67.00 378 LEU A O 1
ATOM 1257 N N . VAL A 1 241 ? 24.429 -5.386 -18.830 1.00 60.70 379 VAL A N 1
ATOM 1258 C CA . VAL A 1 241 ? 23.823 -4.958 -17.582 1.00 60.35 379 VAL A CA 1
ATOM 1259 C C . VAL A 1 241 ? 24.672 -3.822 -16.995 1.00 59.04 379 VAL A C 1
ATOM 1260 O O . VAL A 1 241 ? 25.883 -3.756 -17.243 1.00 51.66 379 VAL A O 1
ATOM 1264 N N . PRO A 1 242 ? 24.032 -2.909 -16.245 1.00 52.95 380 PRO A N 1
ATOM 1265 C CA . PRO A 1 242 ? 24.720 -1.803 -15.572 1.00 52.05 380 PRO A CA 1
ATOM 1266 C C . PRO A 1 242 ? 25.690 -2.310 -14.511 1.00 56.33 380 PRO A C 1
ATOM 1267 O O . PRO A 1 242 ? 25.429 -3.327 -13.866 1.00 60.37 380 PRO A O 1
ATOM 1271 N N . TRP A 1 243 ? 26.797 -1.603 -14.329 1.00 50.84 381 TRP A N 1
ATOM 1272 C CA . TRP A 1 243 ? 27.775 -1.972 -13.316 1.00 50.10 381 TRP A CA 1
ATOM 1273 C C . TRP A 1 243 ? 28.030 -0.829 -12.345 1.00 43.13 381 TRP A C 1
ATOM 1274 O O . TRP A 1 243 ? 27.918 0.340 -12.715 1.00 34.48 381 TRP A O 1
ATOM 1285 N N . VAL A 1 244 ? 28.356 -1.175 -11.102 1.00 40.21 382 VAL A N 1
ATOM 1286 C CA . VAL A 1 244 ? 28.546 -0.184 -10.046 1.00 36.34 382 VAL A CA 1
ATOM 1287 C C . VAL A 1 244 ? 30.018 0.012 -9.618 1.00 38.40 382 VAL A C 1
ATOM 1288 O O . VAL A 1 244 ? 30.774 -0.948 -9.460 1.00 34.91 382 VAL A O 1
ATOM 1292 N N . TYR A 1 245 ? 30.415 1.271 -9.447 1.00 33.46 383 TYR A N 1
ATOM 1293 C CA . TYR A 1 245 ? 31.779 1.589 -9.021 1.00 30.81 383 TYR A CA 1
ATOM 1294 C C . TYR A 1 245 ? 31.804 2.484 -7.783 1.00 30.45 383 TYR A C 1
ATOM 1295 O O . TYR A 1 245 ? 31.212 3.571 -7.773 1.00 30.74 383 TYR A O 1
ATOM 1304 N N . VAL A 1 246 ? 32.491 2.013 -6.745 1.00 29.85 384 VAL A N 1
ATOM 1305 C CA . VAL A 1 246 ? 32.667 2.769 -5.512 1.00 27.05 384 VAL A CA 1
ATOM 1306 C C . VAL A 1 246 ? 34.131 3.133 -5.381 1.00 26.62 384 VAL A C 1
ATOM 1307 O O . VAL A 1 246 ? 34.996 2.259 -5.361 1.00 26.22 384 VAL A O 1
ATOM 1311 N N . GLY A 1 247 ? 34.405 4.433 -5.314 1.00 27.09 385 GLY A N 1
ATOM 1312 C CA . GLY A 1 247 ? 35.770 4.923 -5.364 1.00 23.98 385 GLY A CA 1
ATOM 1313 C C . GLY A 1 247 ? 36.146 5.705 -4.132 1.00 24.59 385 GLY A C 1
ATOM 1314 O O . GLY A 1 247 ? 35.292 6.078 -3.324 1.00 26.05 385 GLY A O 1
ATOM 1315 N N . MET A 1 248 ? 37.443 5.903 -3.949 1.00 24.24 386 MET A N 1
ATOM 1316 C CA . MET A 1 248 ? 37.917 6.807 -2.915 1.00 23.43 386 MET A CA 1
ATOM 1317 C C . MET A 1 248 ? 39.086 7.559 -3.514 1.00 23.54 386 MET A C 1
ATOM 1318 O O . MET A 1 248 ? 39.505 7.260 -4.631 1.00 25.15 386 MET A O 1
ATOM 1323 N N . CYS A 1 249 ? 39.611 8.535 -2.785 1.00 26.03 387 CYS A N 1
ATOM 1324 C CA . CYS A 1 249 ? 40.759 9.302 -3.258 1.00 25.92 387 CYS A CA 1
ATOM 1325 C C . CYS A 1 249 ? 41.900 8.415 -3.775 1.00 26.29 387 CYS A C 1
ATOM 1326 O O . CYS A 1 249 ? 42.383 7.540 -3.059 1.00 26.80 387 CYS A O 1
ATOM 1329 N N . PHE A 1 250 ? 42.323 8.679 -5.012 1.00 27.88 388 PHE A N 1
ATOM 1330 C CA . PHE A 1 250 ? 43.432 7.990 -5.680 1.00 22.23 388 PHE A CA 1
ATOM 1331 C C . PHE A 1 250 ? 43.082 6.599 -6.240 1.00 26.34 388 PHE A C 1
ATOM 1332 O O . PHE A 1 250 ? 43.894 5.997 -6.951 1.00 25.86 388 PHE A O 1
ATOM 1340 N N . SER A 1 251 ? 41.906 6.062 -5.941 1.00 25.91 389 SER A N 1
ATOM 1341 C CA . SER A 1 251 ? 41.559 4.806 -6.602 1.00 26.74 389 SER A CA 1
ATOM 1342 C C . SER A 1 251 ? 41.369 5.045 -8.113 1.00 30.78 389 SER A C 1
ATOM 1343 O O . SER A 1 251 ? 40.900 6.116 -8.546 1.00 25.66 389 SER A O 1
ATOM 1346 N N . SER A 1 252 ? 41.758 4.051 -8.907 1.00 22.40 390 SER A N 1
ATOM 1347 C CA . SER A 1 252 ? 41.991 4.257 -10.330 1.00 27.41 390 SER A CA 1
ATOM 1348 C C . SER A 1 252 ? 41.289 3.241 -11.203 1.00 29.89 390 SER A C 1
ATOM 1349 O O . SER A 1 252 ? 40.996 2.129 -10.776 1.00 30.52 390 SER A O 1
ATOM 1352 N N . PHE A 1 253 ? 41.045 3.641 -12.443 1.00 27.86 391 PHE A N 1
ATOM 1353 C CA . PHE A 1 253 ? 40.725 2.697 -13.496 1.00 29.20 391 PHE A CA 1
ATOM 1354 C C . PHE A 1 253 ? 41.754 2.908 -14.591 1.00 26.55 391 PHE A C 1
ATOM 1355 O O . PHE A 1 253 ? 41.813 3.965 -15.216 1.00 27.85 391 PHE A O 1
ATOM 1363 N N . CYS A 1 254 ? 42.602 1.906 -14.769 1.00 26.00 392 CYS A N 1
ATOM 1364 C CA . CYS A 1 254 ? 43.722 1.967 -15.699 1.00 24.59 392 CYS A CA 1
ATOM 1365 C C . CYS A 1 254 ? 43.265 1.889 -17.146 1.00 25.52 392 CYS A C 1
ATOM 1366 O O . CYS A 1 254 ? 42.161 1.417 -17.431 1.00 26.01 392 CYS A O 1
ATOM 1369 N N . TRP A 1 255 ? 44.125 2.354 -18.049 1.00 25.01 393 TRP A N 1
ATOM 1370 C CA . TRP A 1 255 ? 43.811 2.431 -19.485 1.00 30.88 393 TRP A CA 1
ATOM 1371 C C . TRP A 1 255 ? 43.142 1.180 -20.084 1.00 29.89 393 TRP A C 1
ATOM 1372 O O . TRP A 1 255 ? 43.653 0.071 -19.960 1.00 31.11 393 TRP A O 1
ATOM 1383 N N . HIS A 1 256 ? 42.001 1.366 -20.740 1.00 27.26 394 HIS A N 1
ATOM 1384 C CA . HIS A 1 256 ? 41.347 0.259 -21.436 1.00 33.19 394 HIS A CA 1
ATOM 1385 C C . HIS A 1 256 ? 40.349 0.768 -22.471 1.00 33.50 394 HIS A C 1
ATOM 1386 O O . HIS A 1 256 ? 39.868 1.901 -22.381 1.00 30.69 394 HIS A O 1
ATOM 1393 N N . VAL A 1 257 ? 40.047 -0.097 -23.438 1.00 37.10 395 VAL A N 1
ATOM 1394 C CA . VAL A 1 257 ? 38.937 0.080 -24.375 1.00 38.74 395 VAL A CA 1
ATOM 1395 C C . VAL A 1 257 ? 37.786 -0.862 -24.001 1.00 40.65 395 VAL A C 1
ATOM 1396 O O . VAL A 1 257 ? 38.019 -1.945 -23.464 1.00 41.81 395 VAL A O 1
ATOM 1400 N N . GLU A 1 258 ? 36.547 -0.447 -24.265 1.00 43.90 396 GLU A N 1
ATOM 1401 C CA . GLU A 1 258 ? 35.386 -1.295 -23.986 1.00 46.61 396 GLU A CA 1
ATOM 1402 C C . GLU A 1 258 ? 35.356 -2.486 -24.937 1.00 50.89 396 GLU A C 1
ATOM 1403 O O . GLU A 1 258 ? 35.867 -2.406 -26.055 1.00 46.78 396 GLU A O 1
ATOM 1409 N N . ASP A 1 259 ? 34.769 -3.592 -24.489 1.00 53.21 397 ASP A N 1
ATOM 1410 C CA . ASP A 1 259 ? 34.626 -4.770 -25.346 1.00 58.68 397 ASP A CA 1
ATOM 1411 C C . ASP A 1 259 ? 33.696 -4.501 -26.536 1.00 56.98 397 ASP A C 1
ATOM 1412 O O . ASP A 1 259 ? 32.652 -3.861 -26.384 1.00 54.17 397 ASP A O 1
ATOM 1417 N N . HIS A 1 260 ? 34.094 -4.985 -27.713 1.00 57.82 398 HIS A N 1
ATOM 1418 C CA . HIS A 1 260 ? 33.234 -5.006 -28.899 1.00 56.87 398 HIS A CA 1
ATOM 1419 C C . HIS A 1 260 ? 32.896 -3.623 -29.437 1.00 52.15 398 HIS A C 1
ATOM 1420 O O . HIS A 1 260 ? 31.801 -3.404 -29.951 1.00 52.13 398 HIS A O 1
ATOM 1427 N N . HIS A 1 261 ? 33.846 -2.702 -29.321 1.00 54.31 399 HIS A N 1
ATOM 1428 C CA . HIS A 1 261 ? 33.680 -1.336 -29.822 1.00 55.68 399 HIS A CA 1
ATOM 1429 C C . HIS A 1 261 ? 32.368 -0.736 -29.342 1.00 49.45 399 HIS A C 1
ATOM 1430 O O . HIS A 1 261 ? 31.682 -0.040 -30.091 1.00 46.75 399 HIS A O 1
ATOM 1437 N N . LEU A 1 262 ? 32.011 -1.028 -28.098 1.00 46.03 400 LEU A N 1
ATOM 1438 C CA . LEU A 1 262 ? 30.799 -0.482 -27.519 1.00 48.38 400 LEU A CA 1
ATOM 1439 C C . LEU A 1 262 ? 31.076 0.906 -26.945 1.00 44.37 400 LEU A C 1
ATOM 1440 O O . LEU A 1 262 ? 32.216 1.244 -26.628 1.00 40.52 400 LEU A O 1
ATOM 1445 N N . TYR A 1 263 ? 30.031 1.715 -26.846 1.00 45.65 401 TYR A N 1
ATOM 1446 C CA . TYR A 1 263 ? 30.105 2.956 -26.098 1.00 37.53 401 TYR A CA 1
ATOM 1447 C C . TYR A 1 263 ? 30.097 2.576 -24.626 1.00 42.87 401 TYR A C 1
ATOM 1448 O O . TYR A 1 263 ? 29.704 1.472 -24.256 1.00 40.63 401 TYR A O 1
ATOM 1457 N N . SER A 1 264 ? 30.520 3.507 -23.785 1.00 41.02 402 SER A N 1
ATOM 1458 C CA . SER A 1 264 ? 30.283 3.406 -22.358 1.00 38.96 402 SER A CA 1
ATOM 1459 C C . SER A 1 264 ? 29.614 4.699 -21.907 1.00 32.85 402 SER A C 1
ATOM 1460 O O . SER A 1 264 ? 30.056 5.797 -22.268 1.00 34.70 402 SER A O 1
ATOM 1463 N N . LEU A 1 265 ? 28.527 4.561 -21.155 1.00 27.34 403 LEU A N 1
ATOM 1464 C CA . LEU A 1 265 ? 27.873 5.688 -20.516 1.00 30.72 403 LEU A CA 1
ATOM 1465 C C . LEU A 1 265 ? 27.967 5.530 -18.990 1.00 31.42 403 LEU A C 1
ATOM 1466 O O . LEU A 1 265 ? 27.573 4.505 -18.443 1.00 29.16 403 LEU A O 1
ATOM 1471 N N . ASN A 1 266 ? 28.515 6.548 -18.327 1.00 30.05 404 ASN A N 1
ATOM 1472 C CA . ASN A 1 266 ? 28.793 6.518 -16.894 1.00 26.56 404 ASN A CA 1
ATOM 1473 C C . ASN A 1 266 ? 28.086 7.671 -16.191 1.00 25.90 404 ASN A C 1
ATOM 1474 O O . ASN A 1 266 ? 28.210 8.835 -16.590 1.00 25.95 404 ASN A O 1
ATOM 1479 N N . TYR A 1 267 ? 27.347 7.348 -15.140 1.00 23.31 405 TYR A N 1
ATOM 1480 C CA . TYR A 1 267 ? 26.666 8.360 -14.352 1.00 25.58 405 TYR A CA 1
ATOM 1481 C C . TYR A 1 267 ? 27.213 8.346 -12.939 1.00 28.57 405 TYR A C 1
ATOM 1482 O O . TYR A 1 267 ? 27.404 7.276 -12.352 1.00 26.26 405 TYR A O 1
ATOM 1491 N N . MET A 1 268 ? 27.487 9.525 -12.389 1.00 29.47 406 MET A N 1
ATOM 1492 C CA . MET A 1 268 ? 27.939 9.577 -11.002 1.00 27.69 406 MET A CA 1
ATOM 1493 C C . MET A 1 268 ? 26.777 9.911 -10.091 1.00 28.94 406 MET A C 1
ATOM 1494 O O . MET A 1 268 ? 26.224 11.006 -10.176 1.00 29.07 406 MET A O 1
ATOM 1499 N N . HIS A 1 269 ? 26.425 8.970 -9.211 1.00 28.66 407 HIS A N 1
ATOM 1500 C CA . HIS A 1 269 ? 25.255 9.130 -8.350 1.00 35.09 407 HIS A CA 1
ATOM 1501 C C . HIS A 1 269 ? 25.487 10.161 -7.264 1.00 36.55 407 HIS A C 1
ATOM 1502 O O . HIS A 1 269 ? 24.612 10.981 -6.992 1.00 32.82 407 HIS A O 1
ATOM 1509 N N . TRP A 1 270 ? 26.657 10.111 -6.635 1.00 32.75 408 TRP A N 1
ATOM 1510 C CA . TRP A 1 270 ? 27.015 11.108 -5.632 1.00 32.24 408 TRP A CA 1
ATOM 1511 C C . TRP A 1 270 ? 28.482 10.969 -5.232 1.00 30.01 408 TRP A C 1
ATOM 1512 O O . TRP A 1 270 ? 29.142 9.972 -5.546 1.00 30.83 408 TRP A O 1
ATOM 1523 N N . GLY A 1 271 ? 28.986 11.974 -4.528 1.00 27.02 409 GLY A N 1
ATOM 1524 C CA . GLY A 1 271 ? 30.338 11.929 -4.014 1.00 28.81 409 GLY A CA 1
ATOM 1525 C C . GLY A 1 271 ? 31.310 12.873 -4.700 1.00 27.14 409 GLY A C 1
ATOM 1526 O O . GLY A 1 271 ? 30.907 13.845 -5.352 1.00 27.83 409 GLY A O 1
ATOM 1527 N N . ALA A 1 272 ? 32.598 12.564 -4.555 1.00 25.06 410 ALA A N 1
ATOM 1528 C CA . ALA A 1 272 ? 33.663 13.417 -5.040 1.00 23.37 410 ALA A CA 1
ATOM 1529 C C . ALA A 1 272 ? 33.879 13.233 -6.535 1.00 26.13 410 ALA A C 1
ATOM 1530 O O . ALA A 1 272 ? 33.445 12.229 -7.117 1.00 20.94 410 ALA A O 1
ATOM 1532 N N . PRO A 1 273 ? 34.514 14.238 -7.168 1.00 26.58 411 PRO A N 1
ATOM 1533 C CA . PRO A 1 273 ? 34.802 14.233 -8.609 1.00 26.02 411 PRO A CA 1
ATOM 1534 C C . PRO A 1 273 ? 35.670 13.060 -9.048 1.00 22.83 411 PRO A C 1
ATOM 1535 O O . PRO A 1 273 ? 36.512 12.567 -8.294 1.00 23.50 411 PRO A O 1
ATOM 1539 N N . LYS A 1 274 ? 35.432 12.621 -10.273 1.00 26.74 412 LYS A N 1
ATOM 1540 C CA . LYS A 1 274 ? 36.250 11.616 -10.943 1.00 21.88 412 LYS A CA 1
ATOM 1541 C C . LYS A 1 274 ? 36.945 12.261 -12.153 1.00 22.64 412 LYS A C 1
ATOM 1542 O O . LYS A 1 274 ? 36.313 12.938 -12.964 1.00 22.72 412 LYS A O 1
ATOM 1548 N N . LEU A 1 275 ? 38.254 12.067 -12.236 1.00 22.98 413 LEU A N 1
ATOM 1549 C CA . LEU A 1 275 ? 39.074 12.571 -13.327 1.00 22.41 413 LEU A CA 1
ATOM 1550 C C . LEU A 1 275 ? 39.079 11.553 -14.443 1.00 24.19 413 LEU A C 1
ATOM 1551 O O . LEU A 1 275 ? 39.322 10.376 -14.203 1.00 29.36 413 LEU A O 1
ATOM 1556 N N . TRP A 1 276 ? 38.807 12.002 -15.663 1.00 26.33 414 TRP A N 1
ATOM 1557 C CA . TRP A 1 276 ? 38.798 11.110 -16.818 1.00 27.77 414 TRP A CA 1
ATOM 1558 C C . TRP A 1 276 ? 39.830 11.575 -17.819 1.00 26.40 414 TRP A C 1
ATOM 1559 O O . TRP A 1 276 ? 39.976 12.771 -18.059 1.00 24.25 414 TRP A O 1
ATOM 1570 N N . TYR A 1 277 ? 40.544 10.623 -18.400 1.00 25.41 415 TYR A N 1
ATOM 1571 C CA . TYR A 1 277 ? 41.430 10.916 -19.517 1.00 24.61 415 TYR A CA 1
ATOM 1572 C C . TYR A 1 277 ? 41.050 10.050 -20.697 1.00 24.17 415 TYR A C 1
ATOM 1573 O O . TYR A 1 277 ? 40.973 8.822 -20.577 1.00 28.12 415 TYR A O 1
ATOM 1582 N N . GLY A 1 278 ? 40.811 10.689 -21.838 1.00 22.70 416 GLY A N 1
ATOM 1583 C CA . GLY A 1 278 ? 40.331 9.977 -23.007 1.00 21.92 416 GLY A CA 1
ATOM 1584 C C . GLY A 1 278 ? 41.216 10.147 -24.222 1.00 29.69 416 GLY A C 1
ATOM 1585 O O . GLY A 1 278 ? 41.744 11.235 -24.487 1.00 24.77 416 GLY A O 1
ATOM 1586 N N . VAL A 1 279 ? 41.376 9.050 -24.958 1.00 27.97 417 VAL A N 1
ATOM 1587 C CA . VAL A 1 279 ? 42.075 9.047 -26.233 1.00 25.97 417 VAL A CA 1
ATOM 1588 C C . VAL A 1 279 ? 41.117 8.520 -27.310 1.00 30.02 417 VAL A C 1
ATOM 1589 O O . VAL A 1 279 ? 40.476 7.483 -27.117 1.00 29.39 417 VAL A O 1
ATOM 1593 N N . PRO A 1 280 ? 40.994 9.254 -28.435 1.00 30.48 418 PRO A N 1
ATOM 1594 C CA . PRO A 1 280 ? 40.149 8.850 -29.575 1.00 33.83 418 PRO A CA 1
ATOM 1595 C C . PRO A 1 280 ? 40.595 7.534 -30.226 1.00 30.64 418 PRO A C 1
ATOM 1596 O O . PRO A 1 280 ? 41.792 7.229 -30.255 1.00 27.62 418 PRO A O 1
ATOM 1600 N N . GLY A 1 281 ? 39.626 6.773 -30.736 1.00 31.92 419 GLY A N 1
ATOM 1601 C CA . GLY A 1 281 ? 39.884 5.532 -31.446 1.00 30.73 419 GLY A CA 1
ATOM 1602 C C . GLY A 1 281 ? 41.032 5.584 -32.445 1.00 33.81 419 GLY A C 1
ATOM 1603 O O . GLY A 1 281 ? 41.885 4.691 -32.458 1.00 33.37 419 GLY A O 1
ATOM 1604 N N . LYS A 1 282 ? 41.061 6.624 -33.278 1.00 32.35 420 LYS A N 1
ATOM 1605 C CA . LYS A 1 282 ? 42.086 6.752 -34.317 1.00 36.41 420 LYS A CA 1
ATOM 1606 C C . LYS A 1 282 ? 43.494 6.881 -33.742 1.00 36.79 420 LYS A C 1
ATOM 1607 O O . LYS A 1 282 ? 44.483 6.752 -34.465 1.00 41.84 420 LYS A O 1
ATOM 1613 N N . ASP A 1 283 ? 43.578 7.160 -32.446 1.00 34.97 421 ASP A N 1
ATOM 1614 C CA . ASP A 1 283 ? 44.863 7.261 -31.759 1.00 31.87 421 ASP A CA 1
ATOM 1615 C C . ASP A 1 283 ? 45.197 6.012 -30.937 1.00 30.98 421 ASP A C 1
ATOM 1616 O O . ASP A 1 283 ? 46.231 5.977 -30.273 1.00 32.03 421 ASP A O 1
ATOM 1621 N N . ALA A 1 284 ? 44.330 4.998 -30.968 1.00 26.97 422 ALA A N 1
ATOM 1622 C CA . ALA A 1 284 ? 44.571 3.781 -30.182 1.00 30.56 422 ALA A CA 1
ATOM 1623 C C . ALA A 1 284 ? 45.953 3.162 -30.452 1.00 27.36 422 ALA A C 1
ATOM 1624 O O . ALA A 1 284 ? 46.639 2.735 -29.529 1.00 25.40 422 ALA A O 1
ATOM 1626 N N . VAL A 1 285 ? 46.357 3.137 -31.721 1.00 28.46 423 VAL A N 1
ATOM 1627 C CA . VAL A 1 285 ? 47.628 2.534 -32.114 1.00 32.70 423 VAL A CA 1
ATOM 1628 C C . VAL A 1 285 ? 48.818 3.309 -31.546 1.00 30.84 423 VAL A C 1
ATOM 1629 O O . VAL A 1 285 ? 49.795 2.725 -31.077 1.00 31.11 423 VAL A O 1
ATOM 1633 N N . ASN A 1 286 ? 48.714 4.634 -31.571 1.00 33.28 424 ASN A N 1
ATOM 1634 C CA . ASN A 1 286 ? 49.714 5.498 -30.962 1.00 31.02 424 ASN A CA 1
ATOM 1635 C C . ASN A 1 286 ? 49.855 5.276 -29.457 1.00 28.16 424 ASN A C 1
ATOM 1636 O O . ASN A 1 286 ? 50.959 5.317 -28.930 1.00 29.93 424 ASN A O 1
ATOM 1641 N N . LEU A 1 287 ? 48.732 5.058 -28.780 1.00 25.57 425 LEU A N 1
ATOM 1642 C CA . LEU A 1 287 ? 48.709 4.845 -27.327 1.00 32.19 425 LEU A CA 1
ATOM 1643 C C . LEU A 1 287 ? 49.386 3.526 -26.940 1.00 28.89 425 LEU A C 1
ATOM 1644 O O . LEU A 1 287 ? 50.271 3.500 -26.086 1.00 32.43 425 LEU A O 1
ATOM 1649 N N . GLU A 1 288 ? 48.946 2.437 -27.561 1.00 30.32 426 GLU A N 1
ATOM 1650 C CA . GLU A 1 288 ? 49.502 1.121 -27.303 1.00 32.02 426 GLU A CA 1
ATOM 1651 C C . GLU A 1 288 ? 50.969 1.116 -27.658 1.00 27.59 426 GLU A C 1
ATOM 1652 O O . GLU A 1 288 ? 51.794 0.534 -26.960 1.00 31.52 426 GLU A O 1
ATOM 1658 N N . SER A 1 289 ? 51.297 1.784 -28.749 1.00 26.25 427 SER A N 1
ATOM 1659 C CA . SER A 1 289 ? 52.661 1.777 -29.207 1.00 28.77 427 SER A CA 1
ATOM 1660 C C . SER A 1 289 ? 53.552 2.646 -28.288 1.00 33.61 427 SER A C 1
ATOM 1661 O O . SER A 1 289 ? 54.693 2.287 -27.991 1.00 31.52 427 SER A O 1
ATOM 1664 N N . ALA A 1 290 ? 53.015 3.757 -27.790 1.00 32.36 428 ALA A N 1
ATOM 1665 C CA . ALA A 1 290 ? 53.724 4.541 -26.776 1.00 29.83 428 ALA A CA 1
ATOM 1666 C C . ALA A 1 290 ? 53.989 3.717 -25.510 1.00 26.29 428 ALA A C 1
ATOM 1667 O O . ALA A 1 290 ? 55.082 3.771 -24.944 1.00 30.07 428 ALA A O 1
ATOM 1669 N N . MET A 1 291 ? 52.995 2.944 -25.081 1.00 23.63 429 MET A N 1
ATOM 1670 C CA . MET A 1 291 ? 53.159 2.047 -23.934 1.00 31.50 429 MET A CA 1
ATOM 1671 C C . MET A 1 291 ? 54.180 0.905 -24.129 1.00 30.91 429 MET A C 1
ATOM 1672 O O . MET A 1 291 ? 54.956 0.610 -23.229 1.00 29.89 429 MET A O 1
ATOM 1677 N N . ARG A 1 292 ? 54.168 0.260 -25.291 1.00 29.40 430 ARG A N 1
ATOM 1678 C CA . ARG A 1 292 ? 55.149 -0.790 -25.575 1.00 33.98 430 ARG A CA 1
ATOM 1679 C C . ARG A 1 292 ? 56.558 -0.207 -25.619 1.00 32.31 430 ARG A C 1
ATOM 1680 O O . ARG A 1 292 ? 57.519 -0.811 -25.126 1.00 36.64 430 ARG A O 1
ATOM 1688 N N . LYS A 1 293 ? 56.675 0.988 -26.185 1.00 29.15 431 LYS A N 1
ATOM 1689 C CA . LYS A 1 293 ? 57.962 1.663 -26.264 1.00 29.00 431 LYS A CA 1
ATOM 1690 C C . LYS A 1 293 ? 58.565 1.985 -24.887 1.00 33.56 431 LYS A C 1
ATOM 1691 O O . LYS A 1 293 ? 59.765 1.800 -24.679 1.00 30.95 431 LYS A O 1
ATOM 1697 N N . HIS A 1 294 ? 57.737 2.469 -23.956 1.00 32.78 432 HIS A N 1
ATOM 1698 C CA . HIS A 1 294 ? 58.234 2.987 -22.671 1.00 33.74 432 HIS A CA 1
ATOM 1699 C C . HIS A 1 294 ? 58.133 1.978 -21.532 1.00 37.12 432 HIS A C 1
ATOM 1700 O O . HIS A 1 294 ? 58.817 2.118 -20.524 1.00 38.14 432 HIS A O 1
ATOM 1707 N N . LEU A 1 295 ? 57.288 0.963 -21.691 1.00 35.12 433 LEU A N 1
ATOM 1708 C CA . LEU A 1 295 ? 57.177 -0.066 -20.664 1.00 39.90 433 LEU A CA 1
ATOM 1709 C C . LEU A 1 295 ? 57.479 -1.443 -21.235 1.00 39.73 433 LEU A C 1
ATOM 1710 O O . LEU A 1 295 ? 56.698 -2.377 -21.038 1.00 38.95 433 LEU A O 1
ATOM 1715 N N . PRO A 1 296 ? 58.619 -1.578 -21.929 1.00 37.40 434 PRO A N 1
ATOM 1716 C CA . PRO A 1 296 ? 58.919 -2.832 -22.632 1.00 47.16 434 PRO A CA 1
ATOM 1717 C C . PRO A 1 296 ? 58.965 -4.042 -21.693 1.00 50.23 434 PRO A C 1
ATOM 1718 O O . PRO A 1 296 ? 58.322 -5.053 -21.978 1.00 51.04 434 PRO A O 1
ATOM 1722 N N . GLU A 1 297 ? 59.700 -3.930 -20.591 1.00 48.75 435 GLU A N 1
ATOM 1723 C CA . GLU A 1 297 ? 59.838 -5.043 -19.660 1.00 55.98 435 GLU A CA 1
ATOM 1724 C C . GLU A 1 297 ? 58.508 -5.506 -19.063 1.00 55.52 435 GLU A C 1
ATOM 1725 O O . GLU A 1 297 ? 58.366 -6.674 -18.697 1.00 59.31 435 GLU A O 1
ATOM 1731 N N . LEU A 1 298 ? 57.532 -4.606 -18.986 1.00 51.13 436 LEU A N 1
ATOM 1732 C CA . LEU A 1 298 ? 56.206 -4.979 -18.504 1.00 45.44 436 LEU A CA 1
ATOM 1733 C C . LEU A 1 298 ? 55.442 -5.846 -19.503 1.00 50.61 436 LEU A C 1
ATOM 1734 O O . LEU A 1 298 ? 54.710 -6.755 -19.106 1.00 48.82 436 LEU A O 1
ATOM 1739 N N . PHE A 1 299 ? 55.612 -5.559 -20.794 1.00 52.34 437 PHE A N 1
ATOM 1740 C CA . PHE A 1 299 ? 54.933 -6.306 -21.857 1.00 51.75 437 PHE A CA 1
ATOM 1741 C C . PHE A 1 299 ? 55.534 -7.693 -22.076 1.00 54.15 437 PHE A C 1
ATOM 1742 O O . PHE A 1 299 ? 54.857 -8.612 -22.543 1.00 48.94 437 PHE A O 1
ATOM 1750 N N . GLU A 1 300 ? 56.811 -7.828 -21.741 1.00 55.35 438 GLU A N 1
ATOM 1751 C CA . GLU A 1 300 ? 57.501 -9.100 -21.862 1.00 60.84 438 GLU A CA 1
ATOM 1752 C C . GLU A 1 300 ? 56.915 -10.117 -20.895 1.00 63.49 438 GLU A C 1
ATOM 1753 O O . GLU A 1 300 ? 56.595 -11.240 -21.292 1.00 69.39 438 GLU A O 1
ATOM 1759 N N . GLU A 1 301 ? 56.759 -9.715 -19.636 1.00 60.59 439 GLU A N 1
ATOM 1760 C CA . GLU A 1 301 ? 56.225 -10.601 -18.601 1.00 62.87 439 GLU A CA 1
ATOM 1761 C C . GLU A 1 301 ? 54.695 -10.716 -18.643 1.00 67.30 439 GLU A C 1
ATOM 1762 O O . GLU A 1 301 ? 54.119 -11.662 -18.097 1.00 60.11 439 GLU A O 1
ATOM 1768 N N . GLN A 1 302 ? 54.047 -9.755 -19.298 1.00 63.01 440 GLN A N 1
ATOM 1769 C CA . GLN A 1 302 ? 52.591 -9.759 -19.451 1.00 59.57 440 GLN A CA 1
ATOM 1770 C C . GLN A 1 302 ? 52.213 -9.364 -20.877 1.00 59.11 440 GLN A C 1
ATOM 1771 O O . GLN A 1 302 ? 51.743 -8.249 -21.115 1.00 56.77 440 GLN A O 1
ATOM 1777 N N . PRO A 1 303 ? 52.418 -10.279 -21.835 1.00 64.76 441 PRO A N 1
ATOM 1778 C CA . PRO A 1 303 ? 52.143 -9.979 -23.245 1.00 57.54 441 PRO A CA 1
ATOM 1779 C C . PRO A 1 303 ? 50.742 -9.407 -23.482 1.00 57.62 441 PRO A C 1
ATOM 1780 O O . PRO A 1 303 ? 50.526 -8.742 -24.501 1.00 56.67 441 PRO A O 1
ATOM 1784 N N . ASP A 1 304 ? 49.811 -9.651 -22.562 1.00 48.97 442 ASP A N 1
ATOM 1785 C CA . ASP A 1 304 ? 48.440 -9.161 -22.727 1.00 59.62 442 ASP A CA 1
ATOM 1786 C C . ASP A 1 304 ? 48.040 -8.077 -21.720 1.00 55.17 442 ASP A C 1
ATOM 1787 O O . ASP A 1 304 ? 46.870 -7.987 -21.337 1.00 54.38 442 ASP A O 1
ATOM 1792 N N . LEU A 1 305 ? 49.010 -7.264 -21.303 1.00 49.78 443 LEU A N 1
ATOM 1793 C CA . LEU A 1 305 ? 48.759 -6.109 -20.435 1.00 47.73 443 LEU A CA 1
ATOM 1794 C C . LEU A 1 305 ? 47.497 -5.320 -20.790 1.00 42.55 443 LEU A C 1
ATOM 1795 O O . LEU A 1 305 ? 46.668 -5.044 -19.934 1.00 42.38 443 LEU A O 1
ATOM 1800 N N . LEU A 1 306 ? 47.371 -4.948 -22.058 1.00 43.37 444 LEU A N 1
ATOM 1801 C CA . LEU A 1 306 ? 46.350 -3.989 -22.474 1.00 48.56 444 LEU A CA 1
ATOM 1802 C C . LEU A 1 306 ? 44.915 -4.422 -22.155 1.00 49.40 444 LEU A C 1
ATOM 1803 O O . LEU A 1 306 ? 43.991 -3.592 -22.149 1.00 49.79 444 LEU A O 1
ATOM 1808 N N . HIS A 1 307 ? 44.752 -5.713 -21.866 1.00 47.13 445 HIS A N 1
ATOM 1809 C CA . HIS A 1 307 ? 43.457 -6.306 -21.543 1.00 49.23 445 HIS A CA 1
ATOM 1810 C C . HIS A 1 307 ? 43.253 -6.468 -20.037 1.00 47.94 445 HIS A C 1
ATOM 1811 O O . HIS A 1 307 ? 42.135 -6.725 -19.580 1.00 49.25 445 HIS A O 1
ATOM 1818 N N . ASN A 1 308 ? 44.337 -6.320 -19.276 1.00 43.58 446 ASN A N 1
ATOM 1819 C CA . ASN A 1 308 ? 44.330 -6.630 -17.848 1.00 49.66 446 ASN A CA 1
ATOM 1820 C C . ASN A 1 308 ? 43.784 -5.549 -16.905 1.00 45.49 446 ASN A C 1
ATOM 1821 O O . ASN A 1 308 ? 43.410 -5.856 -15.772 1.00 39.23 446 ASN A O 1
ATOM 1826 N N . LEU A 1 309 ? 43.734 -4.300 -17.369 1.00 43.82 447 LEU A N 1
ATOM 1827 C CA . LEU A 1 309 ? 43.293 -3.170 -16.539 1.00 39.72 447 LEU A CA 1
ATOM 1828 C C . LEU A 1 309 ? 44.125 -2.979 -15.267 1.00 36.44 447 LEU A C 1
ATOM 1829 O O . LEU A 1 309 ? 43.594 -2.716 -14.194 1.00 36.24 447 LEU A O 1
ATOM 1834 N N . VAL A 1 310 ? 45.437 -3.066 -15.409 1.00 34.71 448 VAL A N 1
ATOM 1835 C CA . VAL A 1 310 ? 46.320 -3.125 -14.261 1.00 39.31 448 VAL A CA 1
ATOM 1836 C C . VAL A 1 310 ? 47.488 -2.132 -14.394 1.00 35.73 448 VAL A C 1
ATOM 1837 O O . VAL A 1 310 ? 48.342 -2.017 -13.512 1.00 36.92 448 VAL A O 1
ATOM 1841 N N . THR A 1 311 ? 47.494 -1.386 -15.493 1.00 33.12 449 THR A N 1
ATOM 1842 C CA . THR A 1 311 ? 48.600 -0.496 -15.803 1.00 33.55 449 THR A CA 1
ATOM 1843 C C . THR A 1 311 ? 48.132 0.919 -16.117 1.00 34.64 449 THR A C 1
ATOM 1844 O O . THR A 1 311 ? 47.416 1.143 -17.093 1.00 30.70 449 THR A O 1
ATOM 1848 N N . GLN A 1 312 ? 48.550 1.866 -15.282 1.00 31.82 450 GLN A N 1
ATOM 1849 C CA . GLN A 1 312 ? 48.307 3.281 -15.523 1.00 31.84 450 GLN A CA 1
ATOM 1850 C C . GLN A 1 312 ? 49.519 3.812 -16.293 1.00 31.75 450 GLN A C 1
ATOM 1851 O O . GLN A 1 312 ? 50.601 3.235 -16.243 1.00 36.53 450 GLN A O 1
ATOM 1857 N N . PHE A 1 313 ? 49.325 4.876 -17.049 1.00 32.12 451 PHE A N 1
ATOM 1858 C CA . PHE A 1 313 ? 50.372 5.391 -17.913 1.00 29.40 451 PHE A CA 1
ATOM 1859 C C . PHE A 1 313 ? 50.127 6.881 -18.043 1.00 27.39 451 PHE A C 1
ATOM 1860 O O . PHE A 1 313 ? 49.025 7.302 -18.377 1.00 24.20 451 PHE A O 1
ATOM 1868 N N . SER A 1 314 ? 51.144 7.681 -17.755 1.00 26.83 452 SER A N 1
ATOM 1869 C CA . SER A 1 314 ? 50.942 9.117 -17.679 1.00 23.66 452 SER A CA 1
ATOM 1870 C C . SER A 1 314 ? 50.534 9.782 -19.002 1.00 21.50 452 SER A C 1
ATOM 1871 O O . SER A 1 314 ? 51.160 9.557 -20.049 1.00 23.05 452 SER A O 1
ATOM 1874 N N . PRO A 1 315 ? 49.511 10.648 -18.944 1.00 23.92 453 PRO A N 1
ATOM 1875 C CA . PRO A 1 315 ? 49.127 11.488 -20.092 1.00 26.56 453 PRO A CA 1
ATOM 1876 C C . PRO A 1 315 ? 50.266 12.369 -20.608 1.00 23.39 453 PRO A C 1
ATOM 1877 O O . PRO A 1 315 ? 50.341 12.632 -21.805 1.00 23.86 453 PRO A O 1
ATOM 1881 N N . SER A 1 316 ? 51.140 12.812 -19.716 1.00 25.69 454 SER A N 1
ATOM 1882 C CA . SER A 1 316 ? 52.318 13.601 -20.105 1.00 31.11 454 SER A CA 1
ATOM 1883 C C . SER A 1 316 ? 53.284 12.792 -20.982 1.00 27.22 454 SER A C 1
ATOM 1884 O O . SER A 1 316 ? 53.830 13.296 -21.958 1.00 33.97 454 SER A O 1
ATOM 1887 N N . LEU A 1 317 ? 53.480 11.528 -20.633 1.00 30.29 455 LEU A N 1
ATOM 1888 C CA . LEU A 1 317 ? 54.261 10.619 -21.459 1.00 27.95 455 LEU A CA 1
ATOM 1889 C C . LEU A 1 317 ? 53.568 10.396 -22.800 1.00 26.01 455 LEU A C 1
ATOM 1890 O O . LEU A 1 317 ? 54.209 10.402 -23.840 1.00 24.73 455 LEU A O 1
ATOM 1895 N N . LEU A 1 318 ? 52.255 10.218 -22.769 1.00 25.54 456 LEU A N 1
ATOM 1896 C CA . LEU A 1 318 ? 51.489 10.027 -23.995 1.00 27.36 456 LEU A CA 1
ATOM 1897 C C . LEU A 1 318 ? 51.612 11.241 -24.897 1.00 27.78 456 LEU A C 1
ATOM 1898 O O . LEU A 1 318 ? 51.936 11.136 -26.082 1.00 29.64 456 LEU A O 1
ATOM 1903 N N . LYS A 1 319 ? 51.367 12.403 -24.310 1.00 31.73 457 LYS A N 1
ATOM 1904 C CA . LYS A 1 319 ? 51.546 13.677 -24.988 1.00 29.42 457 LYS A CA 1
ATOM 1905 C C . LYS A 1 319 ? 52.938 13.775 -25.646 1.00 29.92 457 LYS A C 1
ATOM 1906 O O . LYS A 1 319 ? 53.051 14.213 -26.785 1.00 31.68 457 LYS A O 1
ATOM 1911 N N . SER A 1 320 ? 53.997 13.356 -24.958 1.00 32.95 458 SER A N 1
ATOM 1912 C CA . SER A 1 320 ? 55.336 13.483 -25.556 1.00 30.01 458 SER A CA 1
ATOM 1913 C C . SER A 1 320 ? 55.481 12.618 -26.806 1.00 33.03 458 SER A C 1
ATOM 1914 O O . SER A 1 320 ? 56.307 12.900 -27.671 1.00 32.35 458 SER A O 1
ATOM 1917 N N . GLU A 1 321 ? 54.776 11.434 -26.880 1.00 34.23 459 GLU A N 1
ATOM 1918 C CA . GLU A 1 321 ? 54.741 10.579 -28.069 1.00 36.02 459 GLU A CA 1
ATOM 1919 C C . GLU A 1 321 ? 53.726 11.025 -29.141 1.00 38.76 459 GLU A C 1
ATOM 1920 O O . GLU A 1 321 ? 53.532 10.342 -30.148 1.00 37.74 459 GLU A O 1
ATOM 1926 N N . GLY A 1 322 ? 53.151 12.286 -29.067 1.00 35.92 460 GLY A N 1
ATOM 1927 C CA . GLY A 1 322 ? 52.240 12.807 -30.069 1.00 34.39 460 GLY A CA 1
ATOM 1928 C C . GLY A 1 322 ? 50.829 12.232 -29.941 1.00 42.04 460 GLY A C 1
ATOM 1929 O O . GLY A 1 322 ? 50.027 12.357 -30.868 1.00 42.62 460 GLY A O 1
ATOM 1930 N N . VAL A 1 323 ? 50.514 11.597 -28.811 1.00 31.76 461 VAL A N 1
ATOM 1931 C CA . VAL A 1 323 ? 49.152 11.102 -28.589 1.00 29.56 461 VAL A CA 1
ATOM 1932 C C . VAL A 1 323 ? 48.238 12.189 -28.003 1.00 33.55 461 VAL A C 1
ATOM 1933 O O . VAL A 1 323 ? 48.620 12.909 -27.073 1.00 27.48 461 VAL A O 1
ATOM 1937 N N . HIS A 1 324 ? 47.034 12.291 -28.564 1.00 37.07 462 HIS A N 1
ATOM 1938 C CA . HIS A 1 324 ? 46.008 13.230 -28.116 1.00 36.22 462 HIS A CA 1
ATOM 1939 C C . HIS A 1 324 ? 45.291 12.706 -26.884 1.00 33.51 462 HIS A C 1
ATOM 1940 O O . HIS A 1 324 ? 44.539 11.734 -26.971 1.00 35.70 462 HIS A O 1
ATOM 1947 N N . VAL A 1 325 ? 45.511 13.350 -25.743 1.00 26.72 463 VAL A N 1
ATOM 1948 C CA . VAL A 1 325 ? 44.806 12.991 -24.523 1.00 30.82 463 VAL A CA 1
ATOM 1949 C C . VAL A 1 325 ? 43.943 14.167 -24.048 1.00 29.00 463 VAL A C 1
ATOM 1950 O O . VAL A 1 325 ? 44.426 15.294 -23.908 1.00 29.88 463 VAL A O 1
ATOM 1954 N N . TYR A 1 326 ? 42.665 13.890 -23.815 1.00 23.99 464 TYR A N 1
ATOM 1955 C CA . TYR A 1 326 ? 41.705 14.891 -23.369 1.00 23.30 464 TYR A CA 1
ATOM 1956 C C . TYR A 1 326 ? 41.211 14.598 -21.970 1.00 25.10 464 TYR A C 1
ATOM 1957 O O . TYR A 1 326 ? 40.951 13.438 -21.617 1.00 24.18 464 TYR A O 1
ATOM 1966 N N . ARG A 1 327 ? 41.056 15.666 -21.191 1.00 23.22 465 ARG A N 1
ATOM 1967 C CA . ARG A 1 327 ? 40.684 15.559 -19.790 1.00 23.96 465 ARG A CA 1
ATOM 1968 C C . ARG A 1 327 ? 39.226 15.940 -19.612 1.00 27.48 465 ARG A C 1
ATOM 1969 O O . ARG A 1 327 ? 38.704 16.860 -20.266 1.00 23.97 465 ARG A O 1
ATOM 1977 N N . CYS A 1 328 ? 38.551 15.249 -18.716 1.00 26.18 466 CYS A N 1
ATOM 1978 C CA . CYS A 1 328 ? 37.387 15.889 -18.141 1.00 28.00 466 CYS A CA 1
ATOM 1979 C C . CYS A 1 328 ? 37.145 15.524 -16.700 1.00 22.92 466 CYS A C 1
ATOM 1980 O O . CYS A 1 328 ? 37.573 14.489 -16.228 1.00 25.70 466 CYS A O 1
ATOM 1983 N N . VAL A 1 329 ? 36.495 16.436 -15.994 1.00 27.70 467 VAL A N 1
ATOM 1984 C CA . VAL A 1 329 ? 36.260 16.280 -14.577 1.00 27.04 467 VAL A CA 1
ATOM 1985 C C . VAL A 1 329 ? 34.780 15.975 -14.433 1.00 28.50 467 VAL A C 1
ATOM 1986 O O . VAL A 1 329 ? 33.928 16.738 -14.905 1.00 25.88 467 VAL A O 1
ATOM 1990 N N . GLN A 1 330 ? 34.468 14.845 -13.816 1.00 25.70 468 GLN A N 1
ATOM 1991 C CA . GLN A 1 330 ? 33.065 14.469 -13.680 1.00 26.79 468 GLN A CA 1
ATOM 1992 C C . GLN A 1 330 ? 32.600 14.754 -12.259 1.00 22.65 468 GLN A C 1
ATOM 1993 O O . GLN A 1 330 ? 33.207 14.299 -11.297 1.00 25.14 468 GLN A O 1
ATOM 1999 N N . HIS A 1 331 ? 31.544 15.546 -12.133 1.00 23.37 469 HIS A N 1
ATOM 2000 C CA . HIS A 1 331 ? 30.968 15.822 -10.829 1.00 23.26 469 HIS A CA 1
ATOM 2001 C C . HIS A 1 331 ? 29.730 14.975 -10.690 1.00 26.26 469 HIS A C 1
ATOM 2002 O O . HIS A 1 331 ? 29.239 14.402 -11.674 1.00 25.29 469 HIS A O 1
ATOM 2009 N N . GLU A 1 332 ? 29.234 14.875 -9.464 1.00 27.37 470 GLU A N 1
ATOM 2010 C CA . GLU A 1 332 ? 28.046 14.093 -9.231 1.00 27.28 470 GLU A CA 1
ATOM 2011 C C . GLU A 1 332 ? 26.885 14.706 -10.008 1.00 28.66 470 GLU A C 1
ATOM 2012 O O . GLU A 1 332 ? 26.818 15.932 -10.205 1.00 26.96 470 GLU A O 1
ATOM 2018 N N . GLY A 1 333 ? 25.984 13.850 -10.475 1.00 25.91 471 GLY A N 1
ATOM 2019 C CA . GLY A 1 333 ? 24.876 14.317 -11.284 1.00 29.16 471 GLY A CA 1
ATOM 2020 C C . GLY A 1 333 ? 25.208 14.452 -12.757 1.00 29.35 471 GLY A C 1
ATOM 2021 O O . GLY A 1 333 ? 24.366 14.908 -13.529 1.00 31.37 471 GLY A O 1
ATOM 2022 N N . GLU A 1 334 ? 26.422 14.044 -13.145 1.00 29.42 472 GLU A N 1
ATOM 2023 C CA . GLU A 1 334 ? 26.898 14.209 -14.521 1.00 25.07 472 GLU A CA 1
ATOM 2024 C C . GLU A 1 334 ? 27.275 12.886 -15.195 1.00 26.03 472 GLU A C 1
ATOM 2025 O O . GLU A 1 334 ? 27.708 11.936 -14.534 1.00 25.10 472 GLU A O 1
ATOM 2031 N N . PHE A 1 335 ? 27.096 12.833 -16.513 1.00 23.83 473 PHE A N 1
ATOM 2032 C CA . PHE A 1 335 ? 27.488 11.669 -17.300 1.00 21.32 473 PHE A CA 1
ATOM 2033 C C . PHE A 1 335 ? 28.822 11.922 -17.990 1.00 24.43 473 PHE A C 1
ATOM 2034 O O . PHE A 1 335 ? 29.181 13.070 -18.302 1.00 23.70 473 PHE A O 1
ATOM 2042 N N . VAL A 1 336 ? 29.558 10.843 -18.218 1.00 23.48 474 VAL A N 1
ATOM 2043 C CA 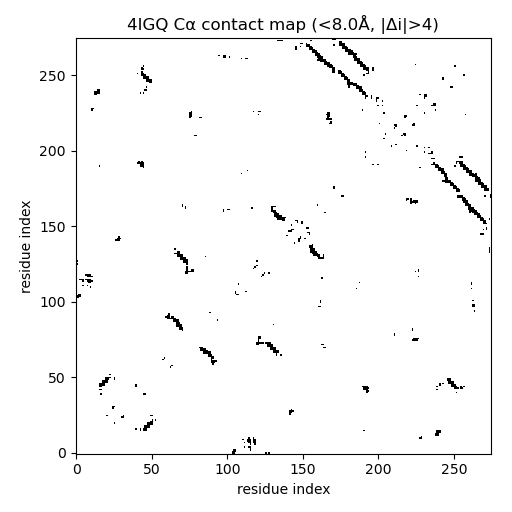. VAL A 1 336 ? 30.687 10.851 -19.128 1.00 24.93 474 VAL A CA 1
ATOM 2044 C C . VAL A 1 336 ? 30.365 9.800 -20.181 1.00 27.57 474 VAL A C 1
ATOM 2045 O O . VAL A 1 336 ? 29.908 8.706 -19.855 1.00 29.35 474 VAL A O 1
ATOM 2049 N N . LEU A 1 337 ? 30.596 10.132 -21.440 1.00 27.44 475 LEU A N 1
ATOM 2050 C CA . LEU A 1 337 ? 30.333 9.207 -22.521 1.00 27.88 475 LEU A CA 1
ATOM 2051 C C . LEU A 1 337 ? 31.622 8.892 -23.268 1.00 26.70 475 LEU A C 1
ATOM 2052 O O . LEU A 1 337 ? 32.371 9.790 -23.634 1.00 23.70 475 LEU A O 1
ATOM 2057 N N . THR A 1 338 ? 31.875 7.601 -23.468 1.00 29.67 476 THR A N 1
ATOM 2058 C CA . THR A 1 338 ? 33.060 7.140 -24.180 1.00 35.54 476 THR A CA 1
ATOM 2059 C C . THR A 1 338 ? 32.663 6.495 -25.503 1.00 31.71 476 THR A C 1
ATOM 2060 O O . THR A 1 338 ? 31.670 5.776 -25.584 1.00 30.27 476 THR A O 1
ATOM 2064 N N . PHE A 1 339 ? 33.442 6.770 -26.540 1.00 32.01 477 PHE A N 1
ATOM 2065 C CA . PHE A 1 339 ? 33.064 6.362 -27.882 1.00 34.52 477 PHE A CA 1
ATOM 2066 C C . PHE A 1 339 ? 33.757 5.061 -28.246 1.00 30.94 477 PHE A C 1
ATOM 2067 O O . PHE A 1 339 ? 34.820 4.749 -27.701 1.00 32.05 477 PHE A O 1
ATOM 2075 N N . PRO A 1 340 ? 33.139 4.285 -29.150 1.00 36.30 478 PRO A N 1
ATOM 2076 C CA . PRO A 1 340 ? 33.668 2.996 -29.609 1.00 36.99 478 PRO A CA 1
ATOM 2077 C C . PRO A 1 340 ? 35.157 3.080 -29.924 1.00 33.01 478 PRO A C 1
ATOM 2078 O O . PRO A 1 340 ? 35.578 3.986 -30.643 1.00 33.30 478 PRO A O 1
ATOM 2082 N N . ARG A 1 341 ? 35.933 2.148 -29.386 1.00 32.87 479 ARG A N 1
ATOM 2083 C CA . ARG A 1 341 ? 37.375 2.051 -29.653 1.00 35.89 479 ARG A CA 1
ATOM 2084 C C . ARG A 1 341 ? 38.211 3.126 -28.954 1.00 32.47 479 ARG A C 1
ATOM 2085 O O . ARG A 1 341 ? 39.433 3.169 -29.121 1.00 33.84 479 ARG A O 1
ATOM 2093 N N . ALA A 1 342 ? 37.569 4.010 -28.199 1.00 31.14 480 ALA A N 1
ATOM 2094 C CA . ALA A 1 342 ? 38.319 5.017 -27.443 1.00 30.83 480 ALA A CA 1
ATOM 2095 C C . ALA A 1 342 ? 38.940 4.431 -26.167 1.00 29.55 480 ALA A C 1
ATOM 2096 O O . ALA A 1 342 ? 38.308 3.661 -25.449 1.00 37.02 480 ALA A O 1
ATOM 2098 N N . TYR A 1 343 ? 40.185 4.793 -25.900 1.00 24.92 481 TYR A N 1
ATOM 2099 C CA . TYR A 1 343 ? 40.817 4.447 -24.638 1.00 29.51 481 TYR A CA 1
ATOM 2100 C C . TYR A 1 343 ? 40.455 5.448 -23.537 1.00 27.09 481 TYR A C 1
ATOM 2101 O O . TYR A 1 343 ? 40.491 6.653 -23.766 1.00 25.30 481 TYR A O 1
ATOM 2110 N N . HIS A 1 344 ? 40.122 4.963 -22.342 1.00 24.84 482 HIS A N 1
ATOM 2111 C CA . HIS A 1 344 ? 40.040 5.874 -21.203 1.00 25.27 482 HIS A CA 1
ATOM 2112 C C . HIS A 1 344 ? 40.660 5.310 -19.919 1.00 26.79 482 HIS A C 1
ATOM 2113 O O . HIS A 1 344 ? 40.885 4.096 -19.790 1.00 29.96 482 HIS A O 1
ATOM 2120 N N . ALA A 1 345 ? 40.976 6.229 -19.009 1.00 23.45 483 ALA A N 1
ATOM 2121 C CA . ALA A 1 345 ? 41.573 5.930 -17.721 1.00 24.01 483 ALA A CA 1
ATOM 2122 C C . ALA A 1 345 ? 41.212 7.098 -16.816 1.00 25.53 483 ALA A C 1
ATOM 2123 O O . ALA A 1 345 ? 40.733 8.137 -17.299 1.00 24.03 483 ALA A O 1
ATOM 2125 N N . GLY A 1 346 ? 41.425 6.929 -15.515 1.00 21.02 484 GLY A N 1
ATOM 2126 C CA . GLY A 1 346 ? 41.129 7.977 -14.551 1.00 22.70 484 GLY A CA 1
ATOM 2127 C C . GLY A 1 346 ? 41.323 7.564 -13.099 1.00 22.93 484 GLY A C 1
ATOM 2128 O O . GLY A 1 346 ? 41.838 6.488 -12.808 1.00 23.43 484 GLY A O 1
ATOM 2129 N N . PHE A 1 347 ? 40.898 8.427 -12.185 1.00 22.83 485 PHE A N 1
ATOM 2130 C CA . PHE A 1 347 ? 40.955 8.140 -10.757 1.00 23.26 485 PHE A CA 1
ATOM 2131 C C . PHE A 1 347 ? 39.956 9.017 -10.046 1.00 21.65 485 PHE A C 1
ATOM 2132 O O . PHE A 1 347 ? 39.382 9.927 -10.641 1.00 20.96 485 PHE A O 1
ATOM 2140 N N . ASN A 1 348 ? 39.796 8.774 -8.750 1.00 22.18 486 ASN A N 1
ATOM 2141 C CA . ASN A 1 348 ? 38.828 9.505 -7.936 1.00 23.47 486 ASN A CA 1
ATOM 2142 C C . ASN A 1 348 ? 39.467 10.484 -6.958 1.00 22.44 486 ASN A C 1
ATOM 2143 O O . ASN A 1 348 ? 40.569 10.263 -6.473 1.00 19.49 486 ASN A O 1
ATOM 2148 N N . CYS A 1 349 ? 38.734 11.546 -6.648 1.00 20.16 487 CYS A N 1
ATOM 2149 C CA . CYS A 1 349 ? 39.211 12.586 -5.750 1.00 18.92 487 CYS A CA 1
ATOM 2150 C C . CYS A 1 349 ? 38.696 12.403 -4.335 1.00 22.35 487 CYS A C 1
ATOM 2151 O O . CYS A 1 349 ? 38.918 13.248 -3.458 1.00 22.60 487 CYS A O 1
ATOM 2154 N N . GLY A 1 350 ? 37.969 11.317 -4.117 1.00 24.95 488 GLY A N 1
ATOM 2155 C CA . GLY A 1 350 ? 37.359 11.074 -2.828 1.00 22.11 488 GLY A CA 1
ATOM 2156 C C . GLY A 1 350 ? 36.276 10.043 -2.997 1.00 26.40 488 GLY A C 1
ATOM 2157 O O . GLY A 1 350 ? 36.111 9.469 -4.084 1.00 25.08 488 GLY A O 1
ATOM 2158 N N . PHE A 1 351 ? 35.542 9.805 -1.915 1.00 27.15 489 PHE A N 1
ATOM 2159 C CA . PHE A 1 351 ? 34.483 8.817 -1.908 1.00 23.05 489 PHE A CA 1
ATOM 2160 C C . PHE A 1 351 ? 33.377 9.216 -2.873 1.00 27.14 489 PHE A C 1
ATOM 2161 O O . PHE A 1 351 ? 32.851 10.338 -2.825 1.00 25.29 489 PHE A O 1
ATOM 2169 N N . ASN A 1 352 ? 33.045 8.288 -3.765 1.00 28.58 490 ASN A N 1
ATOM 2170 C CA . ASN A 1 352 ? 31.953 8.476 -4.704 1.00 27.54 490 ASN A CA 1
ATOM 2171 C C . ASN A 1 352 ? 31.340 7.149 -5.152 1.00 28.49 490 ASN A C 1
ATOM 2172 O O . ASN A 1 352 ? 31.895 6.074 -4.915 1.00 26.17 490 ASN A O 1
ATOM 2177 N N . CYS A 1 353 ? 30.182 7.252 -5.795 1.00 30.21 491 CYS A N 1
ATOM 2178 C CA . CYS A 1 353 ? 29.463 6.097 -6.278 1.00 27.23 491 CYS A CA 1
ATOM 2179 C C . CYS A 1 353 ? 28.939 6.330 -7.691 1.00 29.52 491 CYS A C 1
ATOM 2180 O O . CYS A 1 353 ? 28.249 7.312 -7.972 1.00 31.76 491 CYS A O 1
ATOM 2183 N N . ALA A 1 354 ? 29.266 5.411 -8.585 1.00 31.19 492 ALA A N 1
ATOM 2184 C CA . ALA A 1 354 ? 28.924 5.581 -9.978 1.00 27.35 492 ALA A CA 1
ATOM 2185 C C . ALA A 1 354 ? 28.391 4.291 -10.559 1.00 34.22 492 ALA A C 1
ATOM 2186 O O . ALA A 1 354 ? 28.633 3.192 -10.033 1.00 33.08 492 ALA A O 1
ATOM 2188 N N . GLU A 1 355 ? 27.670 4.439 -11.663 1.00 33.33 493 GLU A N 1
ATOM 2189 C CA . GLU A 1 355 ? 27.103 3.317 -12.371 1.00 34.49 493 GLU A CA 1
ATOM 2190 C C . GLU A 1 355 ? 27.320 3.558 -13.865 1.00 32.04 493 GLU A C 1
ATOM 2191 O O . GLU A 1 355 ? 27.146 4.671 -14.349 1.00 33.48 493 GLU A O 1
ATOM 2197 N N . ALA A 1 356 ? 27.719 2.522 -14.585 1.00 33.06 494 ALA A N 1
ATOM 2198 C CA . ALA A 1 356 ? 27.977 2.633 -16.020 1.00 40.59 494 ALA A CA 1
ATOM 2199 C C . ALA A 1 356 ? 27.408 1.432 -16.783 1.00 38.65 494 ALA A C 1
ATOM 2200 O O . ALA A 1 356 ? 27.330 0.335 -16.239 1.00 44.30 494 ALA A O 1
ATOM 2202 N N . VAL A 1 357 ? 27.061 1.606 -18.027 1.00 40.25 495 VAL A N 1
ATOM 2203 C CA . VAL A 1 357 ? 26.687 0.497 -18.848 1.00 40.61 495 VAL A CA 1
ATOM 2204 C C . VAL A 1 357 ? 27.264 0.650 -20.242 1.00 39.61 495 VAL A C 1
ATOM 2205 O O . VAL A 1 357 ? 27.594 1.723 -20.633 1.00 32.96 495 VAL A O 1
ATOM 2209 N N . ASN A 1 358 ? 27.410 -0.457 -20.952 1.00 38.72 496 ASN A N 1
ATOM 2210 C CA . ASN A 1 358 ? 27.830 -0.466 -22.342 1.00 40.83 496 ASN A CA 1
ATOM 2211 C C . ASN A 1 358 ? 26.627 -0.356 -23.255 1.00 43.94 496 ASN A C 1
ATOM 2212 O O . ASN A 1 358 ? 25.591 -0.958 -22.998 1.00 49.62 496 ASN A O 1
ATOM 2217 N N . VAL A 1 359 ? 26.764 0.420 -24.320 1.00 45.68 497 VAL A N 1
ATOM 2218 C CA . VAL A 1 359 ? 25.680 0.603 -25.275 1.00 48.27 497 VAL A CA 1
ATOM 2219 C C . VAL A 1 359 ? 26.197 0.441 -26.701 1.00 47.81 497 VAL A C 1
ATOM 2220 O O . VAL A 1 359 ? 27.329 0.811 -27.004 1.00 47.97 497 VAL A O 1
ATOM 2224 N N . ALA A 1 360 ? 25.364 -0.128 -27.566 1.00 50.92 498 ALA A N 1
ATOM 2225 C CA . ALA A 1 360 ? 25.723 -0.345 -28.964 1.00 50.49 498 ALA A CA 1
ATOM 2226 C C . ALA A 1 360 ? 25.216 0.790 -29.838 1.00 57.56 498 ALA A C 1
ATOM 2227 O O . ALA A 1 360 ? 24.344 1.556 -29.425 1.00 64.45 498 ALA A O 1
ATOM 2229 N N . THR B 2 1 ? 33.025 -6.671 -14.090 1.00 80.77 3 THR B N 1
ATOM 2230 C CA . THR B 2 1 ? 32.024 -5.949 -14.872 1.00 78.85 3 THR B CA 1
ATOM 2231 C C . THR B 2 1 ? 32.530 -5.297 -16.146 1.00 81.98 3 THR B C 1
ATOM 2232 O O . THR B 2 1 ? 33.734 -5.254 -16.419 1.00 85.73 3 THR B O 1
ATOM 2248 N N . GLN B 2 3 ? 34.415 -4.230 -19.015 1.00 78.79 5 GLN B N 1
ATOM 2249 C CA . GLN B 2 3 ? 35.343 -5.138 -19.598 1.00 77.78 5 GLN B CA 1
ATOM 2250 C C . GLN B 2 3 ? 35.733 -6.395 -18.803 1.00 78.87 5 GLN B C 1
ATOM 2251 O O . GLN B 2 3 ? 36.497 -6.333 -17.834 1.00 78.94 5 GLN B O 1
#

Sequence (275 aa):
AKWNPAGARRPVLDEAPVFYPTEEEFEDTLKYIESIRPMAEPYGICRIVPPSSWKPDKSIWEGSKFSTRVQKVDKLQNRKFGFEPGPEFTLQTFQKYADDFSKQYFVPSVEDIEGEYWRIVEVPTEEIEVIYGADLETGAQSGWNLNNLPRLLVPWVYVGMCFSSFCWHVEDHHLYSLNYMHWGAPKLWYGVPGKDAVNLESAMRKHLPELFEEQPDLLHNLVTQFSPSLLKSEGVHVYRCVQHEGEFVLTFPRAYHAGFNCGFNCAEAVNVATQ

CATH classification: 2.60.120.650

Foldseek 3Di:
DADDQVLFDADDAAAQEEEEDDPVLQLAPVNNCVVCCVVRQQQQKYKYFYDPPDDDDDCQQQPDKAWKWKDFLLPQADDPFFTHTDDIDGNNRLQVVQVVVVVVHYVDDPRSLNRRSVCSHPPNPDTDMAMKGWQAFDVHNYCLVVCCQVPCAGKIKIKAFRNAKFAKAADPPQWKKKKAWAADFKKKKKKFHQVCLVLVVVLSCVPVVSVCVVPVPVRPVRGHHDDPNSSVVSVTHMHMDIDHHSMMMMGGGNMMMMIHTRGTTMMMMGTHD

Secondary structure (DSSP, 8-state):
----GGG------EEPPEE---HHHHT-HHHHHHHHHHHHGGGSEEEEPPPTT----HHHHHH--EEEEEEEGGGSS-------EEEEE-HHHHHHHHHHHHHHH----HHHHHHHHHHHHHS-SS--EEEEEEEEEP---STTSGGGTTT----EEEEE-TT-EEEEE--GGG-EEEEEEEEES-EEEEEE-GGGHHHHHHHHHHH-HHHHHH-TTHHHHS-----HHHHHHTT---EEEEEPTT-EEEE-TT-EEEEEESSSEEEEEEEE-/--

B-factor: mean 40.96, std 16.6, range [17.19, 119.15]